Protein AF-A0A852TFY5-F1 (afdb_monomer_lite)

Secondary structure (DSSP, 8-state):
----EEE--TTT--S-EEESSSPPSS-GGGHHHHHHHHHHHT-TTSPPB-SSSHHHHHHHHHHHHHH--B-TTT-PBPB---TTS--SS-HHHHHHHBEEEEESSTTS-B-TTTEEEEEHHHHHHHHHS-HHHHHHHHHHHHHHHHHTS-HHHHHHHHHHHHHHHHHHHHTTT---HHHHHHHHHHHSPP-

Radius of gyration: 20.11 Å; chains: 1; bounding box: 60×42×49 Å

pLDDT: mean 74.67, std 14.42, range [42.44, 95.81]

Organism: NCBI:txid86668

Structure (mmCIF, N/CA/C/O backbone):
data_AF-A0A852TFY5-F1
#
_entry.id   AF-A0A852TFY5-F1
#
loop_
_atom_site.group_PDB
_atom_site.id
_atom_site.type_symbol
_atom_site.label_atom_id
_atom_site.label_alt_id
_atom_site.label_comp_id
_atom_site.label_asym_id
_atom_site.label_entity_id
_atom_site.label_seq_id
_atom_site.pdbx_PDB_ins_code
_atom_site.Cartn_x
_atom_site.Cartn_y
_atom_site.Cartn_z
_atom_site.occupancy
_atom_site.B_iso_or_equiv
_atom_site.auth_seq_id
_atom_site.auth_comp_id
_atom_site.auth_asym_id
_atom_site.auth_atom_id
_atom_site.pdbx_PDB_model_num
ATOM 1 N N . MET A 1 1 ? 32.090 -3.382 -24.408 1.00 50.56 1 MET A N 1
ATOM 2 C CA . MET A 1 1 ? 30.770 -2.741 -24.595 1.00 50.56 1 MET A CA 1
ATOM 3 C C . MET A 1 1 ? 29.680 -3.735 -24.226 1.00 50.56 1 MET A C 1
ATOM 5 O O . MET A 1 1 ? 29.530 -4.743 -24.907 1.00 50.56 1 MET A O 1
ATOM 9 N N . SER A 1 2 ? 28.971 -3.510 -23.123 1.00 56.91 2 SER A N 1
ATOM 10 C CA . SER A 1 2 ? 27.774 -4.278 -22.757 1.00 56.91 2 SER A CA 1
ATOM 11 C C . SER A 1 2 ? 26.614 -3.880 -23.680 1.00 56.91 2 SER A C 1
ATOM 13 O O . SER A 1 2 ? 26.376 -2.697 -23.900 1.00 56.91 2 SER A O 1
ATOM 15 N N . LYS A 1 3 ? 25.912 -4.861 -24.266 1.00 59.97 3 LYS A N 1
ATOM 16 C CA . LYS A 1 3 ? 24.740 -4.605 -25.120 1.00 59.97 3 LYS A CA 1
ATOM 17 C C . LYS A 1 3 ? 23.562 -4.183 -24.243 1.00 59.97 3 LYS A C 1
ATOM 19 O O . LYS A 1 3 ? 23.054 -5.018 -23.494 1.00 59.97 3 LYS A O 1
ATOM 24 N N . ILE A 1 4 ? 23.127 -2.930 -24.367 1.00 63.47 4 ILE A N 1
ATOM 25 C CA . ILE A 1 4 ? 21.859 -2.469 -23.795 1.00 63.47 4 ILE A CA 1
ATOM 26 C C . ILE A 1 4 ? 20.738 -3.226 -24.504 1.00 63.47 4 ILE A C 1
ATOM 28 O O . ILE A 1 4 ? 20.701 -3.310 -25.733 1.00 63.47 4 ILE A O 1
ATOM 32 N N . LYS A 1 5 ? 19.853 -3.836 -23.724 1.00 62.03 5 LYS A N 1
ATOM 33 C CA . LYS A 1 5 ? 18.633 -4.469 -24.223 1.00 62.03 5 LYS A CA 1
ATOM 34 C C . LYS A 1 5 ? 17.446 -3.677 -23.678 1.00 62.03 5 LYS A C 1
ATOM 36 O O . LYS A 1 5 ? 17.480 -3.243 -22.531 1.00 62.03 5 LYS A O 1
ATOM 41 N N . ILE A 1 6 ? 16.424 -3.501 -24.509 1.00 66.62 6 ILE A N 1
ATOM 42 C CA . ILE A 1 6 ? 15.176 -2.820 -24.154 1.00 66.62 6 ILE A CA 1
ATOM 43 C C . ILE A 1 6 ? 14.101 -3.891 -23.964 1.00 66.62 6 ILE A C 1
ATOM 45 O O . ILE A 1 6 ? 13.951 -4.774 -24.812 1.00 66.62 6 ILE A O 1
ATOM 49 N N . ALA A 1 7 ? 13.363 -3.842 -22.856 1.00 70.31 7 ALA A N 1
ATOM 50 C CA . ALA A 1 7 ? 12.216 -4.720 -22.628 1.00 70.31 7 ALA A CA 1
ATOM 51 C C . ALA A 1 7 ? 11.072 -3.988 -21.943 1.00 70.31 7 ALA A C 1
ATOM 53 O O . ALA A 1 7 ? 11.237 -2.952 -21.304 1.00 70.31 7 ALA A O 1
ATOM 54 N N . LYS A 1 8 ? 9.897 -4.607 -22.048 1.00 80.12 8 LYS A N 1
ATOM 55 C CA . LYS A 1 8 ? 8.679 -4.117 -21.419 1.00 80.12 8 LYS A CA 1
ATOM 56 C C . LYS A 1 8 ? 8.708 -4.358 -19.914 1.00 80.12 8 LYS A C 1
ATOM 58 O O . LYS A 1 8 ? 8.943 -5.484 -19.465 1.00 80.12 8 LYS A O 1
ATOM 63 N N . CYS A 1 9 ? 8.386 -3.324 -19.141 1.00 85.38 9 CYS A N 1
ATOM 64 C CA . CYS A 1 9 ? 8.135 -3.449 -17.709 1.00 85.38 9 CYS A CA 1
ATOM 65 C C . CYS A 1 9 ? 6.989 -4.439 -17.475 1.00 85.38 9 CYS A C 1
ATOM 67 O O . CYS A 1 9 ? 5.890 -4.244 -17.983 1.00 85.38 9 CYS A O 1
ATOM 69 N N . ARG A 1 10 ? 7.185 -5.480 -16.661 1.00 86.56 10 ARG A N 1
ATOM 70 C CA . ARG A 1 10 ? 6.114 -6.458 -16.414 1.00 86.56 10 ARG A CA 1
ATOM 71 C C . ARG A 1 10 ? 5.045 -5.937 -15.461 1.00 86.56 10 ARG A C 1
ATOM 73 O O . ARG A 1 10 ? 4.049 -6.623 -15.290 1.00 86.56 10 ARG A O 1
ATOM 80 N N . ILE A 1 11 ? 5.218 -4.773 -14.839 1.00 88.75 11 ILE A N 1
ATOM 81 C CA . ILE A 1 11 ? 4.217 -4.171 -13.949 1.00 88.75 11 ILE A CA 1
ATOM 82 C C . ILE A 1 11 ? 3.317 -3.212 -14.736 1.00 88.75 11 ILE A C 1
ATOM 84 O O . ILE A 1 11 ? 2.121 -3.454 -14.810 1.00 88.75 11 ILE A O 1
ATOM 88 N N . CYS A 1 12 ? 3.880 -2.183 -15.376 1.00 88.00 12 CYS A N 1
ATOM 89 C CA . CYS A 1 12 ? 3.108 -1.167 -16.105 1.00 88.00 12 CYS A CA 1
ATOM 90 C C . CYS A 1 12 ? 3.064 -1.350 -17.631 1.00 88.00 12 CYS A C 1
ATOM 92 O O . CYS A 1 12 ? 2.452 -0.540 -18.314 1.00 88.00 12 CYS A O 1
ATOM 94 N N . ASN A 1 13 ? 3.725 -2.372 -18.187 1.00 84.56 13 ASN A N 1
ATOM 95 C CA . ASN A 1 13 ? 3.843 -2.619 -19.632 1.00 84.56 13 ASN A CA 1
ATOM 96 C C . ASN A 1 13 ? 4.503 -1.490 -20.455 1.00 84.56 13 ASN A C 1
ATOM 98 O O . ASN A 1 13 ? 4.484 -1.564 -21.683 1.00 84.56 13 ASN A O 1
ATOM 102 N N . ALA A 1 14 ? 5.133 -0.494 -19.819 1.00 81.38 14 ALA A N 1
ATOM 103 C CA . ALA A 1 14 ? 5.918 0.532 -20.512 1.00 81.38 14 ALA A CA 1
ATOM 104 C C . ALA A 1 14 ? 7.093 -0.100 -21.283 1.00 81.38 14 ALA A C 1
ATOM 106 O O . ALA A 1 14 ? 7.756 -1.002 -20.760 1.00 81.38 14 ALA A O 1
ATOM 107 N N . ASN A 1 15 ? 7.326 0.352 -22.520 1.00 61.66 15 ASN A N 1
ATOM 108 C CA . ASN A 1 15 ? 8.215 -0.305 -23.487 1.00 61.66 15 ASN A CA 1
ATOM 109 C C . ASN A 1 15 ? 9.696 0.103 -23.384 1.00 61.66 15 ASN A C 1
ATOM 111 O O . ASN A 1 15 ? 10.515 -0.521 -24.050 1.00 61.66 15 ASN A O 1
ATOM 115 N N . ASP A 1 16 ? 10.049 1.066 -22.529 1.00 61.12 16 ASP A N 1
ATOM 116 C CA . ASP A 1 16 ? 11.338 1.773 -22.610 1.00 61.12 16 ASP A CA 1
ATOM 117 C C . ASP A 1 16 ? 12.247 1.520 -21.399 1.00 61.12 16 ASP A C 1
ATOM 119 O O . ASP A 1 16 ? 12.858 2.432 -20.846 1.00 61.12 16 ASP A O 1
ATOM 123 N N . VAL A 1 17 ? 12.324 0.270 -20.928 1.00 62.03 17 VAL A N 1
ATOM 124 C CA . VAL A 1 17 ? 13.243 -0.075 -19.833 1.00 62.03 17 VAL A CA 1
ATOM 125 C C . VAL A 1 17 ? 14.559 -0.565 -20.418 1.00 62.03 17 VAL A C 1
ATOM 127 O O . VAL A 1 17 ? 14.664 -1.713 -20.859 1.00 62.03 17 VAL A O 1
ATOM 130 N N . GLU A 1 18 ? 15.561 0.309 -20.422 1.00 61.81 18 GLU A N 1
ATOM 131 C CA . GLU A 1 18 ? 16.939 -0.035 -20.772 1.00 61.81 18 GLU A CA 1
ATOM 132 C C . GLU A 1 18 ? 17.609 -0.836 -19.647 1.00 61.81 18 GLU A C 1
ATOM 134 O O . GLU A 1 18 ? 17.517 -0.483 -18.470 1.00 61.81 18 GLU A O 1
ATOM 139 N N . TYR A 1 19 ? 18.317 -1.914 -19.994 1.00 64.69 19 TYR A N 1
ATOM 140 C CA . TYR A 1 19 ? 19.109 -2.675 -19.026 1.00 64.69 19 TYR A CA 1
ATOM 141 C C . TYR A 1 19 ? 20.446 -3.168 -19.583 1.00 64.69 19 TYR A C 1
ATOM 143 O O . TYR A 1 19 ? 20.575 -3.566 -20.743 1.00 64.69 19 TYR A O 1
ATOM 151 N N . ILE A 1 20 ? 21.445 -3.177 -18.694 1.00 49.94 20 ILE A N 1
ATOM 152 C CA . ILE A 1 20 ? 22.827 -3.604 -18.964 1.00 49.94 20 ILE A CA 1
ATOM 153 C C . ILE A 1 20 ? 23.020 -5.111 -18.662 1.00 49.94 20 ILE A C 1
ATOM 155 O O . ILE A 1 20 ? 23.896 -5.751 -19.245 1.00 49.94 20 ILE A O 1
ATOM 159 N N . THR A 1 21 ? 22.195 -5.710 -17.786 1.00 50.00 21 THR A N 1
ATOM 160 C CA . THR A 1 21 ? 22.277 -7.124 -17.335 1.00 50.00 21 THR A CA 1
ATOM 161 C C . THR A 1 21 ? 20.913 -7.844 -17.426 1.00 50.00 21 THR A C 1
ATOM 163 O O . THR A 1 21 ? 20.102 -7.455 -18.250 1.00 50.00 21 THR A O 1
ATOM 166 N N . LYS A 1 22 ? 20.639 -8.963 -16.722 1.00 50.31 22 LYS A N 1
ATOM 167 C CA . LYS A 1 22 ? 19.356 -9.713 -16.854 1.00 50.31 22 LYS A CA 1
ATOM 168 C C . LYS A 1 22 ? 18.136 -8.766 -16.752 1.00 50.31 22 LYS A C 1
ATOM 170 O O . LYS A 1 22 ? 18.175 -7.856 -15.930 1.00 50.31 22 LYS A O 1
ATOM 175 N N . PRO A 1 23 ? 17.060 -8.989 -17.537 1.00 53.69 23 PRO A N 1
ATOM 176 C CA . PRO A 1 23 ? 15.919 -8.074 -17.584 1.00 53.69 23 PRO A CA 1
ATOM 177 C C . PRO A 1 23 ? 15.324 -7.888 -16.186 1.00 53.69 23 PRO A C 1
ATOM 179 O O . PRO A 1 23 ? 14.955 -8.871 -15.536 1.00 53.69 23 PRO A O 1
ATOM 182 N N . SER A 1 24 ? 15.236 -6.638 -15.724 1.00 62.00 24 SER A N 1
ATOM 183 C CA . SER A 1 24 ? 14.495 -6.318 -14.508 1.00 62.00 24 SER A CA 1
ATOM 184 C C . SER A 1 24 ? 13.008 -6.606 -14.741 1.00 62.00 24 SER A C 1
ATOM 186 O O . SER A 1 24 ? 12.473 -6.435 -15.838 1.00 62.00 24 SER A O 1
ATOM 188 N N . PHE A 1 25 ? 12.304 -7.069 -13.708 1.00 66.06 25 PHE A N 1
ATOM 189 C CA . PHE A 1 25 ? 10.854 -7.276 -13.789 1.00 66.06 25 PHE A CA 1
ATOM 190 C C . PHE A 1 25 ? 10.084 -5.941 -13.883 1.00 66.06 25 PHE A C 1
ATOM 192 O O . PHE A 1 25 ? 8.906 -5.941 -14.246 1.00 66.06 25 PHE A O 1
ATOM 199 N N . SER A 1 26 ? 10.732 -4.810 -13.579 1.00 75.81 26 SER A N 1
ATOM 200 C CA . SER A 1 26 ? 10.109 -3.497 -13.406 1.00 75.81 26 SER A CA 1
ATOM 201 C C . SER A 1 26 ? 10.986 -2.341 -13.907 1.00 75.81 26 SER A C 1
ATOM 203 O O . SER A 1 26 ? 12.209 -2.389 -13.768 1.00 75.81 26 SER A O 1
ATOM 205 N N . CYS A 1 27 ? 10.358 -1.277 -14.420 1.00 84.44 27 CYS A N 1
ATOM 206 C CA . CYS A 1 27 ? 10.995 0.031 -14.620 1.00 84.44 27 CYS A CA 1
ATOM 207 C C . CYS A 1 27 ? 11.280 0.727 -13.275 1.00 84.44 27 CYS A C 1
ATOM 209 O O . CYS A 1 27 ? 10.740 0.314 -12.244 1.00 84.44 27 CYS A O 1
ATOM 211 N N . ASN A 1 28 ? 12.062 1.813 -13.291 1.00 81.19 28 ASN A N 1
ATOM 212 C CA . ASN A 1 28 ? 12.392 2.600 -12.091 1.00 81.19 28 ASN A CA 1
ATOM 213 C C . ASN A 1 28 ? 11.140 3.074 -11.339 1.00 81.19 28 ASN A C 1
ATOM 215 O O . ASN A 1 28 ? 11.058 2.930 -10.123 1.00 81.19 28 ASN A O 1
ATOM 219 N N . GLU A 1 29 ? 10.109 3.530 -12.053 1.00 84.56 29 GLU A N 1
ATOM 220 C CA . GLU A 1 29 ? 8.854 3.968 -11.430 1.00 84.56 29 GLU A CA 1
ATOM 221 C C . GLU A 1 29 ? 8.094 2.845 -10.716 1.00 84.56 29 GLU A C 1
ATOM 223 O O . GLU A 1 29 ? 7.347 3.104 -9.767 1.00 84.56 29 GLU A O 1
ATOM 228 N N . CYS A 1 30 ? 8.244 1.606 -11.194 1.00 87.81 30 CYS A N 1
ATOM 229 C CA . CYS A 1 30 ? 7.568 0.433 -10.647 1.00 87.81 30 CYS A CA 1
ATOM 230 C C . CYS A 1 30 ? 8.414 -0.323 -9.615 1.00 87.81 30 CYS A C 1
ATOM 232 O O . CYS A 1 30 ? 7.895 -1.209 -8.929 1.00 87.81 30 CYS A O 1
ATOM 234 N N . LEU A 1 31 ? 9.696 0.026 -9.490 1.00 86.12 31 LEU A N 1
ATOM 235 C CA . LEU A 1 31 ? 10.634 -0.608 -8.573 1.00 86.12 31 LEU A CA 1
ATOM 236 C C . LEU A 1 31 ? 10.178 -0.533 -7.103 1.00 86.12 31 LEU A C 1
ATOM 238 O O . LEU A 1 31 ? 10.267 -1.560 -6.428 1.00 86.12 31 LEU A O 1
ATOM 242 N N . PRO A 1 32 ? 9.610 0.583 -6.590 1.00 87.00 32 PRO A N 1
ATOM 243 C CA . PRO A 1 32 ? 9.102 0.621 -5.218 1.00 87.00 32 PRO A CA 1
ATOM 244 C C . PRO A 1 32 ? 8.016 -0.429 -4.940 1.00 87.00 32 PRO A C 1
ATOM 246 O O . PRO A 1 32 ? 8.024 -1.062 -3.883 1.00 87.00 32 PRO A O 1
ATOM 249 N N . TYR A 1 33 ? 7.106 -0.662 -5.892 1.00 91.44 33 TYR A N 1
ATOM 250 C CA . TYR A 1 33 ? 6.030 -1.649 -5.742 1.00 91.44 33 TYR A CA 1
ATOM 251 C C . TYR A 1 33 ? 6.562 -3.079 -5.831 1.00 91.44 33 TYR A C 1
ATOM 253 O O . TYR A 1 33 ? 6.152 -3.933 -5.047 1.00 91.44 33 TYR A O 1
ATOM 261 N N . TRP A 1 34 ? 7.514 -3.331 -6.738 1.00 91.00 34 TRP A N 1
ATOM 262 C CA . TRP A 1 34 ? 8.210 -4.615 -6.822 1.00 91.00 34 TRP A CA 1
ATOM 263 C C . TRP A 1 34 ? 8.932 -4.949 -5.515 1.00 91.00 34 TRP A C 1
ATOM 265 O O . TRP A 1 34 ? 8.698 -6.011 -4.944 1.00 91.00 34 TRP A O 1
ATOM 275 N N . ASN A 1 35 ? 9.752 -4.025 -5.010 1.00 88.38 35 ASN A N 1
ATOM 276 C CA . ASN A 1 35 ? 10.521 -4.224 -3.784 1.00 88.38 35 ASN A CA 1
ATOM 277 C C . ASN A 1 35 ? 9.603 -4.491 -2.587 1.00 88.38 35 ASN A C 1
ATOM 279 O O . ASN A 1 35 ? 9.885 -5.367 -1.769 1.00 88.38 35 ASN A O 1
ATOM 283 N N . ARG A 1 36 ? 8.478 -3.770 -2.492 1.00 89.62 36 ARG A N 1
ATOM 284 C CA . ARG A 1 36 ? 7.499 -3.999 -1.427 1.00 89.62 36 ARG A CA 1
ATOM 285 C C . ARG A 1 36 ? 6.825 -5.367 -1.560 1.00 89.62 36 ARG A C 1
ATOM 287 O O . ARG A 1 36 ? 6.742 -6.078 -0.560 1.00 89.62 36 ARG A O 1
ATOM 294 N N . ALA A 1 37 ? 6.388 -5.749 -2.761 1.00 91.94 37 ALA A N 1
ATOM 295 C CA . ALA A 1 37 ? 5.789 -7.058 -3.015 1.00 91.94 37 ALA A CA 1
ATOM 296 C C . ALA A 1 37 ? 6.756 -8.199 -2.673 1.00 91.94 37 ALA A C 1
ATOM 298 O O . ALA A 1 37 ? 6.379 -9.134 -1.972 1.00 91.94 37 ALA A O 1
ATOM 299 N N . ASP A 1 38 ? 8.009 -8.104 -3.124 1.00 90.31 38 ASP A N 1
ATOM 300 C CA . ASP A 1 38 ? 9.037 -9.121 -2.900 1.00 90.31 38 ASP A CA 1
ATOM 301 C C . ASP A 1 38 ? 9.425 -9.237 -1.420 1.00 90.31 38 ASP A C 1
ATOM 303 O O . ASP A 1 38 ? 9.528 -10.348 -0.897 1.00 90.31 38 ASP A O 1
ATOM 307 N N . SER A 1 39 ? 9.544 -8.104 -0.718 1.00 89.31 39 SER A N 1
ATOM 308 C CA . SER A 1 39 ? 9.795 -8.069 0.727 1.00 89.31 39 SER A CA 1
ATOM 309 C C . SER A 1 39 ? 8.687 -8.762 1.522 1.00 89.31 39 SER A C 1
ATOM 311 O O . SER A 1 39 ? 8.978 -9.520 2.445 1.00 89.31 39 SER A O 1
ATOM 313 N N . ILE A 1 40 ? 7.420 -8.537 1.161 1.00 91.00 40 ILE A N 1
ATOM 314 C CA . ILE A 1 40 ? 6.280 -9.189 1.816 1.00 91.00 40 ILE A CA 1
ATOM 315 C C . ILE A 1 40 ? 6.264 -10.681 1.497 1.00 91.00 40 ILE A C 1
ATOM 317 O O . ILE A 1 40 ? 6.183 -11.495 2.412 1.00 91.00 40 ILE A O 1
ATOM 321 N N . TRP A 1 41 ? 6.394 -11.030 0.217 1.00 90.25 41 TRP A N 1
ATOM 322 C CA . TRP A 1 41 ? 6.349 -12.412 -0.257 1.00 90.25 41 TRP A CA 1
ATOM 323 C C . TRP A 1 41 ? 7.452 -13.280 0.350 1.00 90.25 41 TRP A C 1
ATOM 325 O O . TRP A 1 41 ? 7.246 -14.457 0.629 1.00 90.25 41 TRP A O 1
ATOM 335 N N . SER A 1 42 ? 8.642 -12.712 0.533 1.00 88.00 42 SER A N 1
ATOM 336 C CA . SER A 1 42 ? 9.811 -13.441 1.031 1.00 88.00 42 SER A CA 1
ATOM 337 C C . SER A 1 42 ? 9.869 -13.516 2.561 1.00 88.00 42 SER A C 1
ATOM 339 O O . SER A 1 42 ? 10.722 -14.214 3.114 1.00 88.00 42 SER A O 1
ATOM 341 N N . ASN A 1 43 ? 8.985 -12.811 3.272 1.00 85.50 43 ASN A N 1
ATOM 342 C CA . ASN A 1 43 ? 9.003 -12.764 4.727 1.00 85.50 43 ASN A CA 1
ATOM 343 C C . ASN A 1 43 ? 8.184 -13.907 5.341 1.00 85.50 43 ASN A C 1
ATOM 345 O O . ASN A 1 43 ? 6.964 -13.830 5.431 1.00 85.50 43 ASN A O 1
ATOM 349 N N . LYS A 1 44 ? 8.883 -14.918 5.873 1.00 74.38 44 LYS A N 1
ATOM 350 C CA . LYS A 1 44 ? 8.284 -16.084 6.553 1.00 74.38 44 LYS A CA 1
ATOM 351 C C . LYS A 1 44 ? 7.428 -15.749 7.784 1.00 74.38 44 LYS A C 1
ATOM 353 O O . LYS A 1 44 ? 6.686 -16.608 8.239 1.00 74.38 44 LYS A O 1
ATOM 358 N N . ARG A 1 45 ? 7.571 -14.552 8.369 1.00 69.06 45 ARG A N 1
ATOM 359 C CA . ARG A 1 45 ? 6.777 -14.101 9.528 1.00 69.06 45 ARG A CA 1
ATOM 360 C C . ARG A 1 45 ? 5.474 -13.404 9.129 1.00 69.06 45 ARG A C 1
ATOM 362 O O . ARG A 1 45 ? 4.693 -13.055 10.008 1.00 69.06 45 ARG A O 1
ATOM 369 N N . ARG A 1 46 ? 5.254 -13.124 7.841 1.00 68.62 46 ARG A N 1
ATOM 370 C CA . ARG A 1 46 ? 3.997 -12.540 7.353 1.00 68.62 46 ARG A CA 1
ATOM 371 C C . ARG A 1 46 ? 3.041 -13.660 6.937 1.00 68.62 46 ARG A C 1
ATOM 373 O O . ARG A 1 46 ? 3.495 -14.719 6.521 1.00 68.62 46 ARG A O 1
ATOM 380 N N . ALA A 1 47 ? 1.735 -13.412 7.070 1.00 64.38 47 ALA A N 1
ATOM 381 C CA . ALA A 1 47 ? 0.703 -14.341 6.612 1.00 64.38 47 ALA A CA 1
ATOM 382 C C . ALA A 1 47 ? 0.800 -14.571 5.096 1.00 64.38 47 ALA A C 1
ATOM 384 O O . ALA A 1 47 ? 1.335 -13.723 4.372 1.00 64.38 47 ALA A O 1
ATOM 385 N N . ASP A 1 48 ? 0.255 -15.701 4.643 1.00 85.44 48 ASP A N 1
ATOM 386 C CA . ASP A 1 48 ? 0.350 -16.167 3.261 1.00 85.44 48 ASP A CA 1
ATOM 387 C C . ASP A 1 48 ? -0.078 -15.104 2.237 1.00 85.44 48 ASP A C 1
ATOM 389 O O . ASP A 1 48 ? -0.972 -14.283 2.466 1.00 85.44 48 ASP A O 1
ATOM 393 N N . VAL A 1 49 ? 0.583 -15.124 1.080 1.00 89.25 49 VAL A N 1
ATOM 394 C CA . VAL A 1 49 ? 0.290 -14.248 -0.057 1.00 89.25 49 VAL A CA 1
ATOM 395 C C . VAL A 1 49 ? -0.340 -15.088 -1.161 1.00 89.25 49 VAL A C 1
ATOM 397 O O . VAL A 1 49 ? 0.339 -15.895 -1.793 1.00 89.25 49 VAL A O 1
ATOM 400 N N . PHE A 1 50 ? -1.631 -14.881 -1.426 1.00 91.19 50 PHE A N 1
ATOM 401 C CA . PHE A 1 50 ? -2.381 -15.639 -2.431 1.00 91.19 50 PHE A CA 1
ATOM 402 C C . PHE A 1 50 ? -2.586 -14.816 -3.704 1.00 91.19 50 PHE A C 1
ATOM 404 O O . PHE A 1 50 ? -3.684 -14.378 -4.042 1.00 91.19 50 PHE A O 1
ATOM 411 N N . PHE A 1 51 ? -1.489 -14.628 -4.431 1.00 90.88 51 PHE A N 1
ATOM 412 C CA . PHE A 1 51 ? -1.481 -14.108 -5.798 1.00 90.88 51 PHE A CA 1
ATOM 413 C C . PHE A 1 51 ? -0.821 -15.140 -6.718 1.00 90.88 51 PHE A C 1
ATOM 415 O O . PHE A 1 51 ? 0.003 -15.936 -6.281 1.00 90.88 51 PHE A O 1
ATOM 422 N N . ILE A 1 52 ? -1.131 -15.112 -8.017 1.00 87.94 52 ILE A N 1
ATOM 423 C CA . ILE A 1 52 ? -0.583 -16.089 -8.980 1.00 87.94 52 ILE A CA 1
ATOM 424 C C . ILE A 1 52 ? 0.949 -15.971 -9.097 1.00 87.94 52 ILE A C 1
ATOM 426 O O . ILE A 1 52 ? 1.652 -16.957 -9.288 1.00 87.94 52 ILE A O 1
ATOM 430 N N . HIS A 1 53 ? 1.483 -14.748 -9.023 1.00 88.44 53 HIS A N 1
ATOM 431 C CA . HIS A 1 53 ? 2.919 -14.481 -9.138 1.00 88.44 53 HIS A CA 1
ATOM 432 C C . HIS A 1 53 ? 3.277 -13.175 -8.415 1.00 88.44 53 HIS A C 1
ATOM 434 O O . HIS A 1 53 ? 2.443 -12.270 -8.351 1.00 88.44 53 HIS A O 1
ATOM 440 N N . ARG A 1 54 ? 4.534 -13.011 -7.973 1.00 89.62 54 ARG A N 1
ATOM 441 C CA . ARG A 1 54 ? 5.038 -11.762 -7.349 1.00 89.62 54 ARG A CA 1
ATOM 442 C C . ARG A 1 54 ? 4.747 -10.513 -8.181 1.00 89.62 54 ARG A C 1
ATOM 444 O O . ARG A 1 54 ? 4.403 -9.467 -7.649 1.00 89.62 54 ARG A O 1
ATOM 451 N N . VAL A 1 55 ? 4.829 -10.649 -9.504 1.00 90.62 55 VAL A N 1
ATOM 452 C CA . VAL A 1 55 ? 4.496 -9.576 -10.459 1.00 90.62 55 VAL A CA 1
ATOM 453 C C . VAL A 1 55 ? 3.020 -9.177 -10.372 1.00 90.62 55 VAL A C 1
ATOM 455 O O . VAL A 1 55 ? 2.731 -7.989 -10.411 1.00 90.62 55 VAL A O 1
ATOM 458 N N . HIS A 1 56 ? 2.093 -10.130 -10.221 1.00 92.56 56 HIS A N 1
ATOM 459 C CA . HIS A 1 56 ? 0.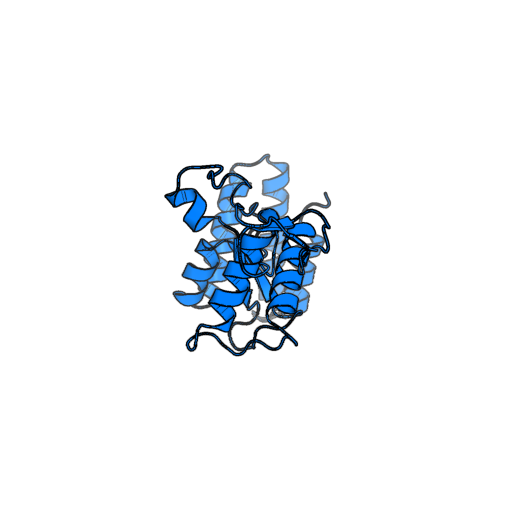669 -9.816 -10.055 1.00 92.56 56 HIS A CA 1
ATOM 460 C C . HIS A 1 56 ? 0.413 -9.076 -8.743 1.00 92.56 56 HIS A C 1
ATOM 462 O O . HIS A 1 56 ? -0.363 -8.128 -8.726 1.00 92.56 56 HIS A O 1
ATOM 468 N N . PHE A 1 57 ? 1.118 -9.444 -7.670 1.00 94.31 57 PHE A N 1
ATOM 469 C CA . PHE A 1 57 ? 1.017 -8.714 -6.409 1.00 94.31 57 PHE A CA 1
ATOM 470 C C . PHE A 1 57 ? 1.570 -7.286 -6.524 1.00 94.31 57 PHE A C 1
ATOM 472 O O . PHE A 1 57 ? 0.921 -6.336 -6.102 1.00 94.31 57 PHE A O 1
ATOM 479 N N . ALA A 1 58 ? 2.723 -7.108 -7.175 1.00 93.69 58 ALA A N 1
ATOM 480 C CA . ALA A 1 58 ? 3.288 -5.782 -7.420 1.00 93.69 58 ALA A CA 1
ATOM 481 C C . ALA A 1 58 ? 2.394 -4.904 -8.320 1.00 93.69 58 ALA A C 1
ATOM 483 O O . ALA A 1 58 ? 2.271 -3.708 -8.064 1.00 93.69 58 ALA A O 1
ATOM 484 N N . ARG A 1 59 ? 1.746 -5.489 -9.343 1.00 94.25 59 ARG A N 1
ATOM 485 C CA . ARG A 1 59 ? 0.725 -4.809 -10.163 1.00 94.25 59 ARG A CA 1
ATOM 486 C C . ARG A 1 59 ? -0.442 -4.341 -9.312 1.00 94.25 59 ARG A C 1
ATOM 488 O O . ARG A 1 59 ? -0.758 -3.162 -9.345 1.00 94.25 59 ARG A O 1
ATOM 495 N N . HIS A 1 60 ? -0.990 -5.229 -8.489 1.00 95.81 60 HIS A N 1
ATOM 496 C CA . HIS A 1 60 ? -2.098 -4.895 -7.606 1.00 95.81 60 HIS A CA 1
ATOM 497 C C . HIS A 1 60 ? -1.748 -3.754 -6.634 1.00 95.81 60 HIS A C 1
ATOM 499 O O . HIS A 1 60 ? -2.521 -2.817 -6.479 1.00 95.81 60 HIS A O 1
ATOM 505 N N . ILE A 1 61 ? -0.551 -3.766 -6.035 1.00 95.12 61 ILE A N 1
ATOM 506 C CA . ILE A 1 61 ? -0.088 -2.665 -5.172 1.00 95.12 61 ILE A CA 1
ATOM 507 C C . ILE A 1 61 ? -0.009 -1.342 -5.950 1.00 95.12 61 ILE A C 1
ATOM 509 O O . ILE A 1 61 ? -0.397 -0.299 -5.424 1.00 95.12 61 ILE A O 1
ATOM 513 N N . LYS A 1 62 ? 0.499 -1.369 -7.190 1.00 93.81 62 LYS A N 1
ATOM 514 C CA . LYS A 1 62 ? 0.543 -0.176 -8.043 1.00 93.81 62 LYS A CA 1
ATOM 515 C C . LYS A 1 62 ? -0.866 0.323 -8.365 1.00 93.81 62 LYS A C 1
ATOM 517 O O . LYS A 1 62 ? -1.104 1.513 -8.240 1.00 93.81 62 LYS A O 1
ATOM 522 N N . GLU A 1 63 ? -1.777 -0.570 -8.740 1.00 95.19 63 GLU A N 1
AT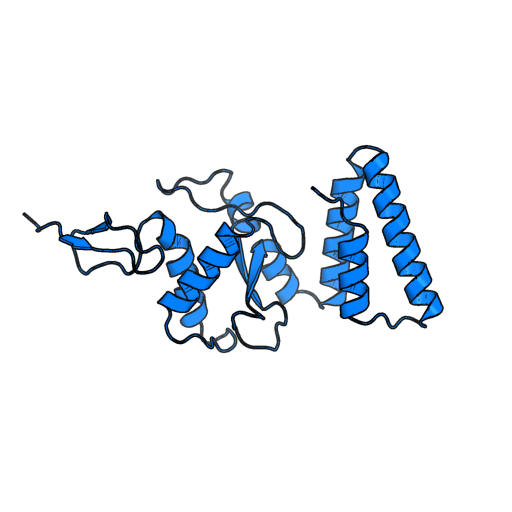OM 523 C CA . GLU A 1 63 ? -3.176 -0.240 -9.040 1.00 95.19 63 GLU A CA 1
ATOM 524 C C . GLU A 1 63 ? -3.865 0.419 -7.842 1.00 95.19 63 GLU A C 1
ATOM 526 O O . GLU A 1 63 ? -4.542 1.429 -8.016 1.00 95.19 63 GLU A O 1
ATOM 531 N N . LEU A 1 64 ? -3.641 -0.092 -6.624 1.00 94.50 64 LEU A N 1
ATOM 532 C CA . LEU A 1 64 ? -4.127 0.554 -5.402 1.00 94.50 64 LEU A CA 1
ATOM 533 C C . LEU A 1 64 ? -3.583 1.983 -5.271 1.00 94.50 64 LEU A C 1
ATOM 535 O O . LEU A 1 64 ? -4.352 2.891 -4.982 1.00 94.50 64 LEU A O 1
ATOM 539 N N . TYR A 1 65 ? -2.284 2.186 -5.516 1.00 93.31 65 TYR A N 1
ATOM 540 C CA . TYR A 1 65 ? -1.633 3.492 -5.352 1.00 93.31 65 TYR A CA 1
ATOM 541 C C . TYR A 1 65 ? -2.053 4.494 -6.424 1.00 93.31 65 TYR A C 1
ATOM 543 O O . TYR A 1 65 ? -2.221 5.674 -6.141 1.00 93.31 65 TYR A O 1
ATOM 551 N N . ASP A 1 66 ? -2.194 4.042 -7.667 1.00 92.31 66 ASP A N 1
ATOM 552 C CA . ASP A 1 66 ? -2.642 4.890 -8.768 1.00 92.31 66 ASP A CA 1
ATOM 553 C C . ASP A 1 66 ? -4.108 5.303 -8.588 1.00 92.31 66 ASP A C 1
ATOM 555 O O . ASP A 1 66 ? -4.461 6.423 -8.949 1.00 92.31 66 ASP A O 1
ATOM 559 N N . LYS A 1 67 ? -4.942 4.409 -8.034 1.00 93.38 67 LYS A N 1
ATOM 560 C CA . LYS A 1 67 ? -6.352 4.682 -7.742 1.00 93.38 67 LYS A CA 1
ATOM 561 C C . LYS A 1 67 ? -6.506 5.693 -6.611 1.00 93.38 67 LYS A C 1
ATOM 563 O O . LYS A 1 67 ? -7.304 6.612 -6.733 1.00 93.38 67 LYS A O 1
ATOM 568 N N . ASP A 1 68 ? -5.781 5.489 -5.517 1.00 89.25 68 ASP A N 1
ATOM 569 C CA . ASP A 1 68 ? -5.857 6.337 -4.336 1.00 89.25 68 ASP A CA 1
ATOM 570 C C . ASP A 1 68 ? -4.495 6.366 -3.634 1.00 89.25 68 ASP A C 1
ATOM 572 O O . ASP A 1 68 ? -3.992 5.364 -3.117 1.00 89.25 68 ASP A O 1
ATOM 576 N N . LYS A 1 69 ? -3.882 7.551 -3.628 1.00 91.00 69 LYS A N 1
ATOM 577 C CA . LYS A 1 69 ? -2.559 7.779 -3.033 1.00 91.00 69 LYS A CA 1
ATOM 578 C C . LYS A 1 69 ? -2.636 8.025 -1.531 1.00 91.00 69 LYS A C 1
ATOM 580 O O . LYS A 1 69 ? -1.617 8.372 -0.935 1.00 91.00 69 LYS A O 1
ATOM 585 N N . THR A 1 70 ? -3.808 7.899 -0.920 1.00 87.62 70 THR A N 1
ATOM 586 C CA . THR A 1 70 ? -4.003 8.169 0.497 1.00 87.62 70 THR A CA 1
ATOM 587 C C . THR A 1 70 ? -3.937 6.905 1.354 1.00 87.62 70 THR A C 1
ATOM 589 O O . THR A 1 70 ? -4.072 5.766 0.905 1.00 87.62 70 THR A O 1
ATOM 592 N N . CYS A 1 71 ? -3.641 7.096 2.636 1.00 87.12 71 CYS A N 1
ATOM 593 C CA . CYS A 1 71 ? -3.678 6.048 3.637 1.00 87.12 71 CYS A CA 1
ATOM 594 C C . CYS A 1 71 ? -5.127 5.632 3.891 1.00 87.12 71 CYS A C 1
ATOM 596 O O . CYS A 1 71 ? -5.918 6.449 4.355 1.00 87.12 71 CYS A O 1
ATOM 598 N N . LYS A 1 72 ? -5.448 4.341 3.747 1.00 86.75 72 LYS A N 1
ATOM 599 C CA . LYS A 1 72 ? -6.808 3.830 3.979 1.00 86.75 72 LYS A CA 1
ATOM 600 C C . LYS A 1 72 ? -7.379 4.151 5.369 1.00 86.75 72 LYS A C 1
ATOM 602 O O . LYS A 1 72 ? -8.592 4.230 5.509 1.00 86.75 72 LYS A O 1
ATOM 607 N N . TYR A 1 73 ? -6.529 4.302 6.389 1.00 81.19 73 TYR A N 1
ATOM 608 C CA . TYR A 1 73 ? -6.972 4.586 7.760 1.00 81.19 73 TYR A CA 1
ATOM 609 C C . TYR A 1 73 ? -7.154 6.073 8.061 1.00 81.19 73 TYR A C 1
ATOM 611 O O . TYR A 1 73 ? -7.936 6.404 8.942 1.00 81.19 73 TYR A O 1
ATOM 619 N N . SER A 1 74 ? -6.413 6.957 7.393 1.00 77.44 74 SER A N 1
ATOM 620 C CA . SER A 1 74 ? -6.316 8.363 7.807 1.00 77.44 74 SER A CA 1
ATOM 621 C C . SER A 1 74 ? -6.537 9.375 6.689 1.00 77.44 74 SER A C 1
ATOM 623 O O . SER A 1 74 ? -6.491 10.567 6.951 1.00 77.44 74 SER A O 1
ATOM 625 N N . GLY A 1 75 ? -6.653 8.945 5.432 1.00 79.25 75 GLY A N 1
ATOM 626 C CA . GLY A 1 75 ? -6.732 9.850 4.282 1.00 79.25 75 GLY A CA 1
ATOM 627 C C . GLY A 1 75 ? -5.444 10.638 3.997 1.00 79.25 75 GLY A C 1
ATOM 628 O O . GLY A 1 75 ? -5.397 11.421 3.055 1.00 79.25 75 GLY A O 1
ATOM 629 N N . PHE A 1 76 ? -4.361 10.427 4.757 1.00 80.19 76 PHE A N 1
ATOM 630 C CA . PHE A 1 76 ? -3.098 11.128 4.513 1.00 80.19 76 PHE A CA 1
ATOM 631 C C . PHE A 1 76 ? -2.469 10.705 3.196 1.00 80.19 76 PHE A C 1
ATOM 633 O O . PHE A 1 76 ? -2.343 9.510 2.929 1.00 80.19 76 PHE A O 1
ATOM 640 N N . MET A 1 77 ? -1.980 11.676 2.430 1.00 84.75 77 MET A N 1
ATOM 641 C CA . MET A 1 77 ? -1.213 11.402 1.223 1.00 84.75 77 MET A CA 1
ATOM 642 C C . MET A 1 77 ? 0.051 10.601 1.555 1.00 84.75 77 MET A C 1
ATOM 644 O O . MET A 1 77 ? 0.828 10.960 2.439 1.00 84.75 77 MET A O 1
ATOM 648 N N . LEU A 1 78 ? 0.248 9.496 0.841 1.00 88.50 78 LEU A N 1
ATOM 649 C CA . LEU A 1 78 ? 1.369 8.591 1.034 1.00 88.50 78 LEU A CA 1
ATOM 650 C C . LEU A 1 78 ? 2.550 9.006 0.167 1.00 88.50 78 LEU A C 1
ATOM 652 O O . LEU A 1 78 ? 2.442 9.110 -1.062 1.00 88.50 78 LEU A O 1
ATOM 656 N N . TYR A 1 79 ? 3.718 9.129 0.793 1.00 85.50 79 TYR A N 1
ATOM 657 C CA . TYR A 1 79 ? 4.935 9.428 0.055 1.00 85.50 79 TYR A CA 1
ATOM 658 C C . TYR A 1 79 ? 5.417 8.218 -0.748 1.00 85.50 79 TYR A C 1
ATOM 660 O O . TYR A 1 79 ? 5.384 7.065 -0.303 1.00 85.50 79 TYR A O 1
ATOM 668 N N . LYS A 1 80 ? 5.923 8.506 -1.942 1.00 82.62 80 LYS A N 1
ATOM 669 C CA . LYS A 1 80 ? 6.657 7.576 -2.795 1.00 82.62 80 LYS A CA 1
ATOM 670 C C . LYS A 1 80 ? 8.025 8.188 -3.086 1.00 82.62 80 LYS A C 1
ATOM 672 O O . LYS A 1 80 ? 8.145 9.404 -3.177 1.00 82.62 80 LYS A O 1
ATOM 677 N N . LEU A 1 81 ? 9.040 7.337 -3.212 1.00 77.94 81 LEU A N 1
ATOM 678 C CA . LEU A 1 81 ? 10.367 7.740 -3.671 1.00 77.94 81 LEU A CA 1
ATOM 679 C C . LEU A 1 81 ? 10.277 8.367 -5.072 1.00 77.94 81 LEU A C 1
ATOM 681 O O . LEU A 1 81 ? 9.585 7.819 -5.941 1.00 77.94 81 LEU A O 1
ATOM 685 N N . ASN A 1 82 ? 11.001 9.461 -5.301 1.00 76.88 82 ASN A N 1
ATOM 686 C CA . ASN A 1 82 ? 11.129 10.037 -6.635 1.00 76.88 82 ASN A CA 1
ATOM 687 C C . ASN A 1 82 ? 11.939 9.109 -7.555 1.00 76.88 82 ASN A C 1
ATOM 689 O O . ASN A 1 82 ? 12.660 8.216 -7.103 1.00 76.88 82 ASN A O 1
ATOM 693 N N . ILE A 1 83 ? 11.807 9.309 -8.869 1.00 73.50 83 ILE A N 1
ATOM 694 C CA . ILE A 1 83 ? 12.446 8.463 -9.895 1.00 73.50 83 ILE A CA 1
ATOM 695 C C . ILE A 1 83 ? 13.977 8.500 -9.790 1.00 73.50 83 ILE A C 1
ATOM 697 O O . ILE A 1 83 ? 14.638 7.497 -10.047 1.00 73.50 83 ILE A O 1
ATOM 701 N N . ASP A 1 84 ? 14.526 9.641 -9.385 1.00 77.12 84 ASP A N 1
ATOM 702 C CA . ASP A 1 84 ? 15.955 9.883 -9.178 1.00 77.12 84 ASP A CA 1
ATOM 703 C C . ASP A 1 84 ? 16.482 9.358 -7.830 1.00 77.12 84 ASP A C 1
ATOM 705 O O . ASP A 1 84 ? 17.667 9.485 -7.531 1.00 77.12 84 ASP A O 1
ATOM 709 N N . GLY A 1 85 ? 15.617 8.755 -7.011 1.00 78.19 85 GLY A N 1
ATOM 710 C CA . GLY A 1 85 ? 15.969 8.259 -5.687 1.00 78.19 85 GLY A CA 1
ATOM 711 C C . GLY A 1 85 ? 15.894 9.301 -4.572 1.00 78.19 85 GLY A C 1
ATOM 712 O O . GLY A 1 85 ? 16.187 8.962 -3.425 1.00 78.19 85 GLY A O 1
ATOM 713 N N . THR A 1 86 ? 15.492 10.540 -4.870 1.00 81.38 86 THR A N 1
ATOM 714 C CA . THR A 1 86 ? 15.354 11.597 -3.861 1.00 81.38 86 THR A CA 1
ATOM 715 C C . THR A 1 86 ? 14.095 11.424 -3.009 1.00 81.38 86 THR A C 1
ATOM 717 O O . THR A 1 86 ? 13.102 10.806 -3.415 1.00 81.38 86 THR A O 1
ATOM 720 N N . LEU A 1 87 ? 14.147 11.969 -1.791 1.00 79.75 87 LEU A N 1
ATOM 721 C CA . LEU A 1 87 ? 13.015 12.002 -0.871 1.00 79.75 87 LEU A CA 1
ATOM 722 C C . LEU A 1 87 ? 12.291 13.345 -0.986 1.00 79.75 87 LEU A C 1
ATOM 724 O O . LEU A 1 87 ? 12.954 14.378 -1.059 1.00 79.75 87 LEU A O 1
ATOM 728 N N . PRO A 1 88 ? 10.950 13.359 -0.936 1.00 78.38 88 PRO A N 1
ATOM 729 C CA . PRO A 1 88 ? 10.183 14.604 -0.967 1.00 78.38 88 PRO A CA 1
ATOM 730 C C . PRO A 1 88 ? 10.286 15.414 0.337 1.00 78.38 88 PRO A C 1
ATOM 732 O O . PRO A 1 88 ? 9.861 16.563 0.380 1.00 78.38 88 PRO A O 1
ATOM 735 N N . ILE A 1 89 ? 10.802 14.808 1.409 1.00 82.56 89 ILE A N 1
ATOM 736 C CA . ILE A 1 89 ? 10.897 15.381 2.754 1.00 82.56 89 ILE A CA 1
ATOM 737 C C . ILE A 1 89 ? 12.055 14.720 3.519 1.00 82.56 89 ILE A C 1
ATOM 739 O O . ILE A 1 89 ? 12.682 13.782 3.021 1.00 82.56 89 ILE A O 1
ATOM 743 N N . GLU A 1 90 ? 12.331 15.181 4.738 1.00 75.56 90 GLU A N 1
ATOM 744 C CA . GLU A 1 90 ? 13.299 14.562 5.643 1.00 75.56 90 GLU A CA 1
ATOM 745 C C . GLU A 1 90 ? 13.046 13.056 5.834 1.00 75.56 90 GLU A C 1
ATOM 747 O O . GLU A 1 90 ? 11.907 12.602 5.974 1.00 75.56 90 GLU A O 1
ATOM 752 N N . GLN A 1 91 ? 14.133 12.277 5.880 1.00 82.06 91 GLN A N 1
ATOM 753 C CA . GLN A 1 91 ? 14.104 10.809 5.884 1.00 82.06 91 GLN A CA 1
ATOM 754 C C . GLN A 1 91 ? 13.191 10.223 6.965 1.00 82.06 91 GLN A C 1
ATOM 756 O O . GLN A 1 91 ? 12.433 9.297 6.688 1.00 82.06 91 GLN A O 1
ATOM 761 N N . TRP A 1 92 ? 13.229 10.766 8.183 1.00 75.06 92 TRP A N 1
ATOM 762 C CA . TRP A 1 92 ? 12.430 10.244 9.290 1.00 75.06 92 TRP A CA 1
ATOM 763 C C . TRP A 1 92 ? 10.924 10.469 9.075 1.00 75.06 92 TRP A C 1
ATOM 765 O O . TRP A 1 92 ? 10.132 9.578 9.376 1.00 75.06 92 TRP A O 1
ATOM 775 N N . ILE A 1 93 ? 10.519 11.602 8.483 1.00 74.19 93 ILE A N 1
ATOM 776 C CA . ILE A 1 93 ? 9.116 11.867 8.121 1.00 74.19 93 ILE A CA 1
ATOM 777 C C . ILE A 1 93 ? 8.707 10.947 6.974 1.00 74.19 93 ILE A C 1
ATOM 779 O O . ILE A 1 93 ? 7.663 10.292 7.029 1.00 74.19 93 ILE A O 1
ATOM 783 N N . TYR A 1 94 ? 9.555 10.844 5.948 1.00 83.69 94 TYR A N 1
ATOM 784 C CA . TYR A 1 94 ? 9.328 9.933 4.834 1.00 83.69 94 TYR A CA 1
ATOM 785 C C . TYR A 1 94 ? 9.132 8.493 5.322 1.00 83.69 94 TYR A C 1
ATOM 787 O O . TYR A 1 94 ? 8.200 7.822 4.894 1.00 83.69 94 TYR A O 1
ATOM 795 N N . ASP A 1 95 ? 9.942 8.006 6.259 1.00 80.38 95 ASP A N 1
ATOM 796 C CA . ASP A 1 95 ? 9.836 6.634 6.756 1.00 80.38 95 ASP A CA 1
ATOM 797 C C . ASP A 1 95 ? 8.532 6.327 7.496 1.00 80.38 95 ASP A C 1
ATOM 799 O O . ASP A 1 95 ? 8.095 5.169 7.489 1.00 80.38 95 ASP A O 1
ATOM 803 N N . LEU A 1 96 ? 7.893 7.338 8.088 1.00 79.12 96 LEU A N 1
ATOM 804 C CA . LEU A 1 96 ? 6.589 7.217 8.741 1.00 79.12 96 LEU A CA 1
ATOM 805 C C . LEU A 1 96 ? 5.438 7.231 7.730 1.00 79.12 96 LEU A C 1
ATOM 807 O O . LEU A 1 96 ? 4.515 6.418 7.839 1.00 79.12 96 LEU A O 1
ATOM 811 N N . PHE A 1 97 ? 5.510 8.112 6.730 1.00 84.12 97 PHE A N 1
ATOM 812 C CA . PHE A 1 97 ? 4.406 8.394 5.805 1.00 84.12 97 PHE A CA 1
ATOM 813 C C . PHE A 1 97 ? 4.573 7.799 4.402 1.00 84.12 97 PHE A C 1
ATOM 815 O O . PHE A 1 97 ? 3.678 7.922 3.565 1.00 84.12 97 PHE A O 1
ATOM 822 N N . LYS A 1 98 ? 5.680 7.102 4.128 1.00 88.06 98 LYS A N 1
ATOM 823 C CA . LYS A 1 98 ? 5.844 6.342 2.887 1.00 88.06 98 LYS A CA 1
ATOM 824 C C . LYS A 1 98 ? 4.757 5.291 2.758 1.00 88.06 98 LYS A C 1
ATOM 826 O O . LYS A 1 98 ? 4.338 4.682 3.753 1.00 88.06 98 LYS A O 1
ATOM 831 N N . PHE A 1 99 ? 4.354 5.026 1.519 1.00 89.50 99 PHE A N 1
ATOM 832 C CA . PHE A 1 99 ? 3.355 4.003 1.268 1.00 89.50 99 PHE A CA 1
ATOM 833 C C . PHE A 1 99 ? 3.825 2.641 1.810 1.00 89.50 99 PHE A C 1
ATOM 835 O O . PHE A 1 99 ? 4.968 2.181 1.653 1.00 89.50 99 PHE A O 1
ATOM 842 N N . SER A 1 100 ? 2.905 1.985 2.492 1.00 90.44 100 SER A N 1
ATOM 843 C CA . SER A 1 100 ? 3.042 0.643 3.017 1.00 90.44 100 SER A CA 1
ATOM 844 C C . SER A 1 100 ? 1.866 -0.185 2.541 1.00 90.44 100 SER A C 1
ATOM 846 O O . SER A 1 100 ? 0.828 0.344 2.148 1.00 90.44 100 SER A O 1
ATOM 848 N N . VAL A 1 101 ? 2.069 -1.495 2.533 1.00 92.19 101 VAL A N 1
ATOM 849 C CA . VAL A 1 101 ? 1.062 -2.462 2.106 1.00 92.19 101 VAL A CA 1
ATOM 850 C C . VAL A 1 101 ? 0.744 -3.326 3.306 1.00 92.19 101 VAL A C 1
ATOM 852 O O . VAL A 1 101 ? 1.644 -3.936 3.895 1.00 92.19 101 VAL A O 1
ATOM 855 N N . GLU A 1 102 ? -0.531 -3.352 3.663 1.00 90.44 102 GLU A N 1
ATOM 856 C CA . GLU A 1 102 ? -1.021 -3.987 4.877 1.00 90.44 102 GLU A CA 1
ATOM 857 C C . GLU A 1 102 ? -2.240 -4.853 4.592 1.00 90.44 102 GLU A C 1
ATOM 859 O O . GLU A 1 102 ? -2.874 -4.737 3.540 1.00 90.44 102 GLU A O 1
ATOM 864 N N . ARG A 1 103 ? -2.535 -5.753 5.530 1.00 90.12 103 ARG A N 1
ATOM 865 C CA . ARG A 1 103 ? -3.765 -6.526 5.516 1.00 90.12 103 ARG A CA 1
ATOM 866 C C . ARG A 1 103 ? -4.845 -5.734 6.234 1.00 90.12 103 ARG A C 1
ATOM 868 O O . ARG A 1 103 ? -4.616 -5.260 7.347 1.00 90.12 103 ARG A O 1
ATOM 875 N N . TYR A 1 104 ? -6.002 -5.560 5.608 1.00 87.25 104 TYR A N 1
ATOM 876 C CA . TYR A 1 104 ? -7.128 -4.888 6.255 1.00 87.25 104 TYR A CA 1
ATOM 877 C C . TYR A 1 104 ? -7.524 -5.658 7.524 1.00 87.25 104 TYR A C 1
ATOM 879 O O . TYR A 1 104 ? -7.439 -5.141 8.641 1.00 87.25 104 TYR A O 1
ATOM 887 N N . ASP A 1 105 ? -7.785 -6.948 7.355 1.00 86.50 105 ASP A N 1
ATOM 888 C CA . ASP A 1 105 ? -7.906 -7.942 8.410 1.00 86.50 105 ASP A CA 1
ATOM 889 C C . ASP A 1 105 ? -6.559 -8.662 8.594 1.00 86.50 105 ASP A C 1
ATOM 891 O O . ASP A 1 105 ? -6.079 -9.354 7.689 1.00 86.50 105 ASP A O 1
ATOM 895 N N . SER A 1 106 ? -5.926 -8.463 9.755 1.00 85.19 106 SER A N 1
ATOM 896 C CA . SER A 1 106 ? -4.586 -8.988 10.046 1.00 85.19 106 SER A CA 1
ATOM 897 C C . SER A 1 106 ? -4.533 -10.513 10.114 1.00 85.19 106 SER A C 1
ATOM 899 O O . SER A 1 106 ? -3.462 -11.068 9.844 1.00 85.19 106 SER A O 1
ATOM 901 N N . ASP A 1 107 ? -5.657 -11.165 10.418 1.00 85.81 107 ASP A N 1
ATOM 902 C CA . ASP A 1 107 ? -5.755 -12.620 10.594 1.00 85.81 107 ASP A CA 1
ATOM 903 C C . ASP A 1 107 ? -5.957 -13.355 9.263 1.00 85.81 107 ASP A C 1
ATOM 905 O O . ASP A 1 107 ? -5.758 -14.565 9.159 1.00 85.81 107 ASP A O 1
ATOM 909 N N . LYS A 1 108 ? -6.323 -12.617 8.213 1.00 90.00 108 LYS A N 1
ATOM 910 C CA . LYS A 1 108 ? -6.483 -13.136 6.853 1.00 90.00 108 LYS A CA 1
ATOM 911 C C . LYS A 1 108 ? -5.192 -12.978 6.047 1.00 90.00 108 LYS A C 1
ATOM 913 O O . LYS A 1 108 ? -4.351 -12.157 6.397 1.00 90.00 108 LYS A O 1
ATOM 918 N N . PRO A 1 109 ? -5.013 -13.735 4.953 1.00 92.75 109 PRO A N 1
ATOM 919 C CA . PRO A 1 109 ? -3.860 -13.612 4.057 1.00 92.75 109 PRO A CA 1
ATOM 920 C C . PRO A 1 109 ? -3.895 -12.332 3.207 1.00 92.75 109 PRO A C 1
ATOM 922 O O . PRO A 1 109 ? -4.914 -11.639 3.123 1.00 92.75 109 PRO A O 1
ATOM 925 N N . TYR A 1 110 ? -2.791 -12.034 2.518 1.00 93.88 110 TYR A N 1
ATOM 926 C CA . TYR A 1 110 ? -2.793 -11.032 1.450 1.00 93.88 110 TYR A CA 1
ATOM 927 C C . TYR A 1 110 ? -3.521 -11.585 0.218 1.00 93.88 110 TYR A C 1
ATOM 929 O O . TYR A 1 110 ? -3.040 -12.499 -0.453 1.00 93.88 110 TYR A O 1
ATOM 937 N N . VAL A 1 111 ? -4.668 -10.983 -0.088 1.00 94.75 111 VAL A N 1
ATOM 938 C CA . VAL A 1 111 ? -5.492 -11.196 -1.291 1.00 94.75 111 VAL A CA 1
ATOM 939 C C . VAL A 1 111 ? -5.995 -9.838 -1.788 1.00 94.75 111 VAL A C 1
ATOM 941 O O . VAL A 1 111 ? -5.990 -8.895 -0.992 1.00 94.75 111 VAL A O 1
ATOM 944 N N . PRO A 1 112 ? -6.464 -9.692 -3.043 1.00 93.88 112 PRO A N 1
ATOM 945 C CA . PRO A 1 112 ? -6.909 -8.396 -3.564 1.00 93.88 112 PRO A CA 1
ATOM 946 C C . PRO A 1 112 ? -7.931 -7.655 -2.686 1.00 93.88 112 PRO A C 1
ATOM 948 O O . PRO A 1 112 ? -7.834 -6.448 -2.523 1.00 93.88 112 PRO A O 1
ATOM 951 N N . GLY A 1 113 ? -8.872 -8.372 -2.061 1.00 92.81 113 GLY A N 1
ATOM 952 C CA . GLY A 1 113 ? -9.883 -7.772 -1.175 1.00 92.81 113 GLY A CA 1
ATOM 953 C C . GLY A 1 113 ? -9.419 -7.495 0.260 1.00 92.81 113 GLY A C 1
ATOM 954 O O . GLY A 1 113 ? -10.135 -6.847 1.011 1.00 92.81 113 GLY A O 1
ATOM 955 N N . ASN A 1 114 ? -8.243 -7.987 0.658 1.00 94.12 114 ASN A N 1
ATOM 956 C CA . ASN A 1 114 ? -7.688 -7.790 2.001 1.00 94.12 114 ASN A CA 1
ATOM 957 C C . ASN A 1 114 ? -6.377 -6.992 1.977 1.00 94.12 114 ASN A C 1
ATOM 959 O O . ASN A 1 114 ? -5.781 -6.767 3.021 1.00 94.12 114 ASN A O 1
ATOM 963 N N . THR A 1 115 ? -5.896 -6.590 0.801 1.00 94.81 115 THR A N 1
ATOM 964 C CA . THR A 1 115 ? -4.662 -5.817 0.640 1.00 94.81 115 THR A CA 1
ATOM 965 C C . THR A 1 115 ? -5.023 -4.347 0.526 1.00 94.81 115 THR A C 1
ATOM 967 O O . THR A 1 115 ? -5.782 -3.960 -0.356 1.00 94.81 115 THR A O 1
ATOM 970 N N . ILE A 1 116 ? -4.461 -3.521 1.401 1.00 93.25 116 ILE A N 1
ATOM 971 C CA . ILE A 1 116 ? -4.709 -2.079 1.421 1.00 93.25 116 ILE A CA 1
ATOM 972 C C . ILE A 1 116 ? -3.401 -1.295 1.449 1.00 93.25 116 ILE A C 1
ATOM 974 O O . ILE A 1 116 ? -2.349 -1.812 1.843 1.00 93.25 116 ILE A O 1
ATOM 978 N N . LEU A 1 117 ? -3.489 -0.021 1.070 1.00 93.25 117 LEU A N 1
ATOM 979 C CA . LEU A 1 117 ? -2.426 0.948 1.289 1.00 93.25 117 LEU A CA 1
ATOM 980 C C . LEU A 1 117 ? -2.614 1.673 2.613 1.00 93.25 117 LEU A C 1
ATOM 982 O O . LEU A 1 117 ? -3.708 2.116 2.960 1.00 93.25 117 LEU A O 1
ATOM 986 N N . CYS A 1 118 ? -1.524 1.823 3.350 1.00 91.69 118 CYS A N 1
ATOM 987 C CA . CYS A 1 118 ? -1.504 2.614 4.569 1.00 91.69 118 CYS A CA 1
ATOM 988 C C . CYS A 1 118 ? -0.153 3.303 4.741 1.00 91.69 118 CYS A C 1
ATOM 990 O O . CYS A 1 118 ? 0.846 2.897 4.141 1.00 91.69 118 CYS A O 1
ATOM 992 N N . ALA A 1 119 ? -0.095 4.317 5.601 1.00 89.12 119 ALA A N 1
ATOM 993 C CA . ALA A 1 119 ? 1.188 4.859 6.026 1.00 89.12 119 ALA A CA 1
ATOM 994 C C . ALA A 1 119 ? 1.915 3.829 6.899 1.00 89.12 119 ALA A C 1
ATOM 996 O O . ALA A 1 119 ? 1.293 3.039 7.621 1.00 89.12 119 ALA A O 1
ATOM 997 N N . ASN A 1 120 ? 3.243 3.821 6.827 1.00 86.69 120 ASN A N 1
ATOM 998 C CA . ASN A 1 120 ? 4.063 2.886 7.589 1.00 86.69 120 ASN A CA 1
ATOM 999 C C . ASN A 1 120 ? 3.850 3.029 9.105 1.00 86.69 120 ASN A C 1
ATOM 1001 O O . ASN A 1 120 ? 3.809 2.020 9.804 1.00 86.69 120 ASN A O 1
ATOM 1005 N N . VAL A 1 121 ? 3.633 4.252 9.596 1.00 82.06 121 VAL A N 1
ATOM 1006 C CA . VAL A 1 121 ? 3.325 4.515 11.008 1.00 82.06 121 VAL A CA 1
ATOM 1007 C C . VAL A 1 121 ? 2.091 3.743 11.486 1.00 82.06 121 VAL A C 1
ATOM 1009 O O . VAL A 1 121 ? 2.160 3.064 12.504 1.00 82.06 121 VAL A O 1
ATOM 1012 N N . PHE A 1 122 ? 1.004 3.714 10.713 1.00 82.44 122 PHE A N 1
ATOM 1013 C CA . PHE A 1 122 ? -0.205 2.976 11.093 1.00 82.44 122 PHE A CA 1
ATOM 1014 C C . PHE A 1 122 ? 0.006 1.464 11.099 1.00 82.44 122 PHE A C 1
ATOM 1016 O O . PHE A 1 122 ? -0.552 0.769 11.940 1.00 82.44 122 PHE A O 1
ATOM 1023 N N . ASN A 1 123 ? 0.855 0.952 10.206 1.00 78.94 123 ASN A N 1
ATOM 1024 C CA . ASN A 1 123 ? 1.248 -0.454 10.226 1.00 78.94 123 ASN A CA 1
ATOM 1025 C C . ASN A 1 123 ? 2.029 -0.795 11.512 1.00 78.94 123 ASN A C 1
ATOM 1027 O O . ASN A 1 123 ? 1.724 -1.769 12.198 1.00 78.94 123 ASN A O 1
ATOM 1031 N N . LEU A 1 124 ? 3.003 0.044 11.883 1.00 77.56 124 LEU A N 1
ATOM 1032 C CA . LEU A 1 124 ? 3.758 -0.118 13.129 1.00 77.56 124 LEU A CA 1
ATOM 1033 C C . LEU A 1 124 ? 2.836 -0.088 14.350 1.00 77.56 124 LEU A C 1
ATOM 1035 O O . LEU A 1 124 ? 2.968 -0.928 15.235 1.00 77.56 124 LEU A O 1
ATOM 1039 N N . MET A 1 125 ? 1.890 0.845 14.383 1.00 76.62 125 MET A N 1
ATOM 1040 C CA . MET A 1 125 ? 0.955 0.986 15.495 1.00 76.62 125 MET A CA 1
ATOM 1041 C C . MET A 1 125 ? -0.016 -0.191 15.589 1.00 76.62 125 MET A C 1
ATOM 1043 O O . MET A 1 125 ? -0.147 -0.773 16.659 1.00 76.62 125 MET A O 1
ATOM 1047 N N . LYS A 1 126 ? -0.629 -0.610 14.474 1.00 72.62 126 LYS A N 1
ATOM 1048 C CA . LYS A 1 126 ? -1.560 -1.750 14.439 1.00 72.62 126 LYS A CA 1
ATOM 1049 C C . LYS A 1 126 ? -0.923 -3.040 14.965 1.00 72.62 126 LYS A C 1
ATOM 1051 O O . LYS A 1 126 ? -1.588 -3.822 15.628 1.00 72.62 126 LYS A O 1
ATOM 1056 N N . ASN A 1 127 ? 0.365 -3.258 14.700 1.00 70.44 127 ASN A N 1
ATOM 1057 C CA . ASN A 1 127 ? 1.072 -4.445 15.192 1.00 70.44 127 ASN A CA 1
ATOM 1058 C C . ASN A 1 127 ? 1.404 -4.391 16.694 1.00 70.44 127 ASN A C 1
ATOM 1060 O O . ASN A 1 127 ? 1.665 -5.434 17.285 1.00 70.44 127 ASN A O 1
ATOM 1064 N N . ASN A 1 128 ? 1.422 -3.203 17.303 1.00 67.25 128 ASN A N 1
ATOM 1065 C CA . ASN A 1 128 ? 1.821 -2.991 18.700 1.00 67.25 128 ASN A CA 1
ATOM 1066 C C . ASN A 1 128 ? 0.657 -2.546 19.599 1.00 67.25 128 ASN A C 1
ATOM 1068 O O . ASN A 1 128 ? 0.870 -2.174 20.751 1.00 67.25 128 ASN A O 1
ATOM 1072 N N . THR A 1 129 ? -0.571 -2.502 19.086 1.00 66.88 129 THR A N 1
ATOM 1073 C CA . THR A 1 129 ? -1.728 -1.954 19.799 1.00 66.88 129 THR A CA 1
ATOM 1074 C C . THR A 1 129 ? -2.969 -2.773 19.467 1.00 66.88 129 THR A C 1
ATOM 1076 O O . THR A 1 129 ? -3.177 -3.147 18.315 1.00 66.88 129 THR A O 1
ATOM 1079 N N . GLU A 1 130 ? -3.812 -3.045 20.465 1.00 69.88 130 GLU A N 1
ATOM 1080 C CA . GLU A 1 130 ? -5.115 -3.677 20.231 1.00 69.88 130 GLU A CA 1
ATOM 1081 C C . GLU A 1 130 ? -5.948 -2.855 19.235 1.00 69.88 130 GLU A C 1
ATOM 1083 O O . GLU A 1 130 ? -5.955 -1.621 19.291 1.00 69.88 130 GLU A O 1
ATOM 1088 N N . LYS A 1 131 ? -6.659 -3.537 18.323 1.00 63.16 131 LYS A N 1
ATOM 1089 C CA . LYS A 1 131 ? -7.367 -2.929 17.178 1.00 63.16 131 LYS A CA 1
ATOM 1090 C C . LYS A 1 131 ? -8.245 -1.738 17.586 1.00 63.16 131 LYS A C 1
ATOM 1092 O O . LYS A 1 131 ? -8.191 -0.699 16.934 1.00 63.16 131 LYS A O 1
ATOM 1097 N N . ASP A 1 132 ? -8.985 -1.856 18.685 1.00 55.09 132 ASP A N 1
ATOM 1098 C CA . ASP A 1 132 ? -9.891 -0.806 19.167 1.00 55.09 132 ASP A CA 1
ATOM 1099 C C . ASP A 1 132 ? -9.143 0.438 19.668 1.00 55.09 132 ASP A C 1
ATOM 1101 O O . ASP A 1 132 ? -9.542 1.570 19.391 1.00 55.09 132 ASP A O 1
ATOM 1105 N N . ASN A 1 133 ? -8.015 0.244 20.355 1.00 60.31 133 ASN A N 1
ATOM 1106 C CA . ASN A 1 133 ? -7.165 1.338 20.826 1.00 60.31 133 ASN A CA 1
ATOM 1107 C C . ASN A 1 133 ? -6.442 2.025 19.661 1.00 60.31 133 ASN A C 1
ATOM 1109 O O . ASN A 1 133 ? -6.310 3.249 19.650 1.00 60.31 133 ASN A O 1
ATOM 1113 N N . PHE A 1 134 ? -6.036 1.254 18.650 1.00 65.56 134 PHE A N 1
ATOM 1114 C CA . PHE A 1 134 ? -5.487 1.790 17.409 1.00 65.56 134 PHE A CA 1
ATOM 1115 C C . PHE A 1 134 ? -6.511 2.672 16.681 1.00 65.56 134 PHE A C 1
ATOM 1117 O O . PHE A 1 134 ? -6.195 3.808 16.335 1.00 65.56 134 PHE A O 1
ATOM 1124 N N . ILE A 1 135 ? -7.749 2.191 16.512 1.00 65.50 135 ILE A N 1
ATOM 1125 C CA . ILE A 1 135 ? -8.832 2.956 15.877 1.00 65.50 135 ILE A CA 1
ATOM 1126 C C . ILE A 1 135 ? -9.101 4.261 16.639 1.00 65.50 135 ILE A C 1
ATOM 1128 O O . ILE A 1 135 ? -9.169 5.317 16.015 1.00 65.50 135 ILE A O 1
ATOM 1132 N N . ARG A 1 136 ? -9.188 4.226 17.977 1.00 62.62 136 ARG A N 1
ATOM 1133 C CA . ARG A 1 136 ? -9.371 5.444 18.792 1.00 62.62 136 ARG A CA 1
ATOM 1134 C C . ARG A 1 136 ? -8.245 6.452 18.597 1.00 62.62 136 ARG A C 1
ATOM 1136 O O . ARG A 1 136 ? -8.508 7.640 18.482 1.00 62.62 136 ARG A O 1
ATOM 1143 N N . LEU A 1 137 ? -7.000 5.989 18.538 1.00 65.56 137 LEU A N 1
ATOM 1144 C CA . LEU A 1 137 ? -5.862 6.880 18.342 1.00 65.56 137 LEU A CA 1
ATOM 1145 C C . LEU A 1 137 ? -5.903 7.541 16.958 1.00 65.56 137 LEU A C 1
ATOM 1147 O O . LEU A 1 137 ? -5.669 8.742 16.860 1.00 65.56 137 LEU A O 1
ATOM 1151 N N . VAL A 1 138 ? -6.262 6.792 15.909 1.00 66.69 138 VAL A N 1
ATOM 1152 C CA . VAL A 1 138 ? -6.474 7.347 14.561 1.00 66.69 138 VAL A CA 1
ATOM 1153 C C . VAL A 1 138 ? -7.575 8.406 14.574 1.00 66.69 138 VAL A C 1
ATOM 1155 O O . VAL A 1 138 ? -7.359 9.489 14.038 1.00 66.69 138 VAL A O 1
ATOM 1158 N N . ILE A 1 139 ? -8.712 8.124 15.219 1.00 64.75 139 ILE A N 1
ATOM 1159 C CA . ILE A 1 139 ? -9.822 9.079 15.356 1.00 64.75 139 ILE A CA 1
ATOM 1160 C C . ILE A 1 139 ? -9.341 10.361 16.034 1.00 64.75 139 ILE A C 1
ATOM 1162 O O . ILE A 1 139 ? -9.503 11.426 15.457 1.00 64.75 139 ILE A O 1
ATOM 1166 N N . ASN A 1 140 ? -8.656 10.269 17.176 1.00 63.59 140 ASN A N 1
ATOM 1167 C CA . ASN A 1 140 ? -8.141 11.447 17.882 1.00 63.59 140 ASN A CA 1
ATOM 1168 C C . ASN A 1 140 ? -7.158 12.269 17.023 1.00 63.59 140 ASN A C 1
ATOM 1170 O O . ASN A 1 140 ? -7.109 13.493 17.121 1.00 63.59 140 ASN A O 1
ATOM 1174 N N . LEU A 1 141 ? -6.351 11.602 16.190 1.00 64.94 141 LEU A N 1
ATOM 1175 C CA . LEU A 1 141 ? -5.415 12.251 15.265 1.00 64.94 141 LEU A CA 1
ATOM 1176 C C . LEU A 1 141 ? -6.158 13.041 14.184 1.00 64.94 141 LEU A C 1
ATOM 1178 O O . LEU A 1 141 ? -5.796 14.183 13.903 1.00 64.94 141 LEU A O 1
ATOM 1182 N N . LEU A 1 142 ? -7.198 12.435 13.609 1.00 63.19 142 LEU A N 1
ATOM 1183 C CA . LEU A 1 142 ? -8.067 13.083 12.631 1.00 63.19 142 LEU A CA 1
ATOM 1184 C C . LEU A 1 142 ? -8.828 14.241 13.283 1.00 63.19 142 LEU A C 1
ATOM 1186 O O . LEU A 1 142 ? -8.776 15.355 12.775 1.00 63.19 142 LEU A O 1
ATOM 1190 N N . GLU A 1 143 ? -9.454 14.021 14.441 1.00 60.94 143 GLU A N 1
ATOM 1191 C CA . GLU A 1 143 ? -10.131 15.063 15.221 1.00 60.94 143 GLU A CA 1
ATOM 1192 C C . GLU A 1 143 ? -9.205 16.248 15.486 1.00 60.94 143 GLU A C 1
ATOM 1194 O O . GL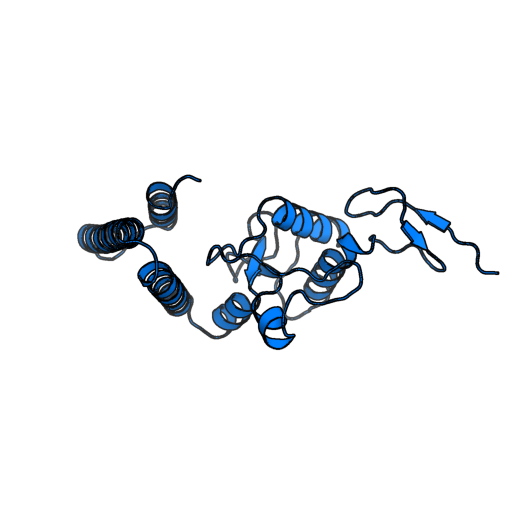U A 1 143 ? -9.594 17.385 15.246 1.00 60.94 143 GLU A O 1
ATOM 1199 N N . HIS A 1 144 ? -7.960 16.008 15.906 1.00 63.34 144 HIS A N 1
ATOM 1200 C CA . HIS A 1 144 ? -7.011 17.091 16.131 1.00 63.34 144 HIS A CA 1
ATOM 1201 C C . HIS A 1 144 ? -6.677 17.842 14.837 1.00 63.34 144 HIS A C 1
ATOM 1203 O O . HIS A 1 144 ? -6.760 19.067 14.806 1.00 63.34 144 HIS A O 1
ATOM 1209 N N . GLN A 1 145 ? -6.362 17.130 13.753 1.00 57.72 145 GLN A N 1
ATOM 1210 C CA . GLN A 1 145 ? -6.052 17.739 12.459 1.00 57.72 145 GLN A CA 1
ATOM 1211 C C . GLN A 1 145 ? -7.204 18.606 11.935 1.00 57.72 145 GLN A C 1
ATOM 1213 O O . GLN A 1 145 ? -6.976 19.700 11.424 1.00 57.72 145 GLN A O 1
ATOM 1218 N N . TYR A 1 146 ? -8.437 18.127 12.072 1.00 56.59 146 TYR A N 1
ATOM 1219 C CA . TYR A 1 146 ? -9.617 18.829 11.586 1.00 56.59 146 TYR A CA 1
ATOM 1220 C C . TYR A 1 146 ? -10.165 19.865 12.575 1.00 56.59 146 TYR A C 1
ATOM 1222 O O . TYR A 1 146 ? -10.819 20.805 12.141 1.00 56.59 14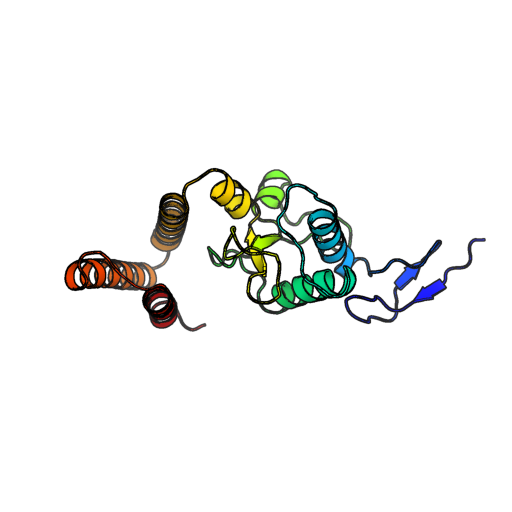6 TYR A O 1
ATOM 1230 N N . SER A 1 147 ? -9.841 19.778 13.870 1.00 52.75 147 SER A N 1
ATOM 1231 C CA . SER A 1 147 ? -10.112 20.842 14.853 1.00 52.75 147 SER A CA 1
ATOM 1232 C C . SER A 1 147 ? -9.289 22.113 14.609 1.00 52.75 147 SER A C 1
ATOM 1234 O O . SER A 1 147 ? -9.611 23.171 15.145 1.00 52.75 147 SER A O 1
ATOM 1236 N N . VAL A 1 148 ? -8.238 22.006 13.789 1.00 49.78 148 VAL A N 1
ATOM 1237 C CA . VAL A 1 148 ? -7.422 23.125 13.294 1.00 49.78 148 VAL A CA 1
ATOM 1238 C C . VAL A 1 148 ? -7.963 23.667 11.951 1.00 49.78 148 VAL A C 1
ATOM 1240 O O . VAL A 1 148 ? -7.501 24.703 11.478 1.00 49.78 148 VAL A O 1
ATOM 1243 N N . GLY A 1 149 ? -8.957 23.009 11.337 1.00 48.91 149 GLY A N 1
ATOM 1244 C CA . GLY A 1 149 ? -9.661 23.470 10.132 1.00 48.91 149 GLY A CA 1
ATOM 1245 C C . GLY A 1 149 ? -10.907 24.319 10.436 1.00 48.91 149 GLY A C 1
ATOM 1246 O O . GLY A 1 149 ? -11.427 24.286 11.547 1.00 48.91 149 GLY A O 1
ATOM 1247 N N . ASP A 1 150 ? -11.367 25.080 9.433 1.00 53.41 150 ASP A N 1
ATOM 1248 C CA . ASP A 1 150 ? -12.577 25.935 9.419 1.00 53.41 150 ASP A CA 1
ATOM 1249 C C . ASP A 1 150 ? -13.784 25.325 10.180 1.00 53.41 150 ASP A C 1
ATOM 1251 O O . ASP A 1 150 ? -14.040 24.120 10.091 1.00 53.41 150 ASP A O 1
ATOM 1255 N N . GLU A 1 151 ? -14.532 26.179 10.904 1.00 55.62 151 GLU A N 1
ATOM 1256 C CA . GLU A 1 151 ? -15.754 25.895 11.685 1.00 55.62 151 GLU A CA 1
ATOM 1257 C C . GLU A 1 151 ? -16.729 24.918 11.009 1.00 55.62 151 GLU A C 1
ATOM 1259 O O . GLU A 1 151 ? -17.336 24.082 11.683 1.00 55.62 151 GLU A O 1
ATOM 1264 N N . ASN A 1 152 ? -16.842 24.959 9.682 1.00 53.22 152 ASN A N 1
ATOM 1265 C CA . ASN A 1 152 ? -17.726 24.076 8.919 1.00 53.22 152 ASN A CA 1
ATOM 1266 C C . ASN A 1 152 ? -17.304 22.592 8.992 1.00 53.22 152 ASN A C 1
ATOM 1268 O O . ASN A 1 152 ? -18.132 21.679 8.970 1.00 53.22 152 ASN A O 1
ATOM 1272 N N . THR A 1 153 ? -16.001 22.339 9.117 1.00 52.16 153 THR A N 1
ATOM 1273 C CA . THR A 1 153 ? -15.430 20.991 9.263 1.00 52.16 153 THR A CA 1
ATOM 1274 C C . THR A 1 153 ? -15.575 20.488 10.696 1.00 52.16 153 THR A C 1
ATOM 1276 O O . THR A 1 153 ? -15.909 19.322 10.914 1.00 52.16 153 THR A O 1
ATOM 1279 N N . LYS A 1 154 ? -15.412 21.384 11.676 1.00 53.50 154 LYS A N 1
ATOM 1280 C CA . LYS A 1 154 ? -15.648 21.095 13.093 1.00 53.50 154 LYS A CA 1
ATOM 1281 C C . LYS A 1 154 ? -17.099 20.665 13.349 1.00 53.50 154 LYS A C 1
ATOM 1283 O O . LYS A 1 154 ? -17.317 19.631 13.973 1.00 53.50 154 LYS A O 1
ATOM 1288 N N . TYR A 1 155 ? -18.072 21.377 12.773 1.00 56.41 155 TYR A N 1
ATOM 1289 C CA . TYR A 1 155 ? -19.498 21.050 12.892 1.00 56.41 155 TYR A CA 1
ATOM 1290 C C . TYR A 1 155 ? -19.847 19.657 12.337 1.00 56.41 155 TYR A C 1
ATOM 1292 O O . TYR A 1 155 ? -20.615 18.908 12.937 1.00 56.41 155 TYR A O 1
ATOM 1300 N N . ARG A 1 156 ? -19.249 19.264 11.204 1.00 57.72 156 ARG A N 1
ATOM 1301 C CA . ARG A 1 156 ? -19.480 17.942 10.592 1.00 57.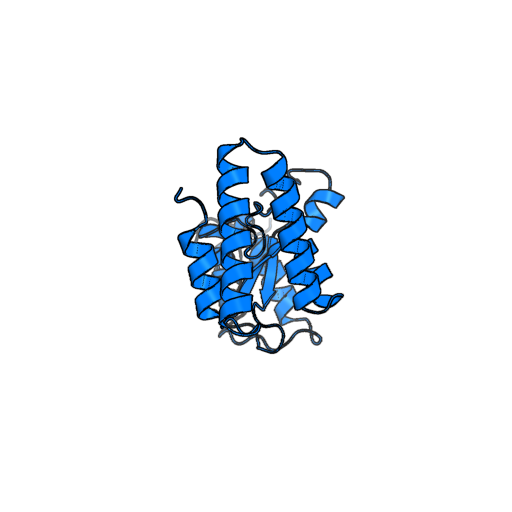72 156 ARG A CA 1
ATOM 1302 C C . ARG A 1 156 ? -18.908 16.792 11.424 1.00 57.72 156 ARG A C 1
ATOM 1304 O O . ARG A 1 156 ? -19.515 15.725 11.478 1.00 57.72 156 ARG A O 1
ATOM 1311 N N . ILE A 1 157 ? -17.777 17.011 12.093 1.00 55.09 157 ILE A N 1
ATOM 1312 C CA . ILE A 1 157 ? -17.169 16.022 12.996 1.00 55.09 157 ILE A CA 1
ATOM 1313 C C . ILE A 1 157 ? -17.973 15.892 14.282 1.00 55.09 157 ILE A C 1
ATOM 1315 O O . ILE A 1 157 ? -18.238 14.773 14.706 1.00 55.09 157 ILE A O 1
ATOM 1319 N N . GLU A 1 158 ? -18.409 17.007 14.868 1.00 61.94 158 GLU A N 1
ATOM 1320 C CA . GLU A 1 158 ? -19.298 16.990 16.033 1.00 61.94 158 GLU A CA 1
ATOM 1321 C C . GLU A 1 158 ? -20.588 16.218 15.708 1.00 61.94 158 GLU A C 1
ATOM 1323 O O . GLU A 1 158 ? -20.937 15.282 16.427 1.00 61.94 158 GLU A O 1
ATOM 1328 N N . ALA A 1 159 ? -21.203 16.477 14.548 1.00 58.62 159 ALA A N 1
ATOM 1329 C CA . ALA A 1 159 ? -22.382 15.745 14.085 1.00 58.62 159 ALA A CA 1
ATOM 1330 C C . ALA A 1 159 ? -22.122 14.241 13.843 1.00 58.62 159 ALA A C 1
ATOM 1332 O O . ALA A 1 159 ? -22.972 13.404 14.159 1.00 58.62 159 ALA A O 1
ATOM 1333 N N . PHE A 1 160 ? -20.957 13.865 13.301 1.00 58.19 160 PHE A N 1
ATOM 1334 C CA . PHE A 1 160 ? -20.577 12.458 13.123 1.00 58.19 160 PHE A CA 1
ATOM 1335 C C . PHE A 1 160 ? -20.361 11.754 14.469 1.00 58.19 160 PHE A C 1
ATOM 1337 O O . PHE A 1 160 ? -20.898 10.666 14.694 1.00 58.19 160 PHE A O 1
ATOM 1344 N N . SER A 1 161 ? -19.616 12.383 15.378 1.00 61.50 161 SER A N 1
ATOM 1345 C CA . SER A 1 161 ? -19.313 11.850 16.705 1.00 61.50 161 SER A CA 1
ATOM 1346 C C . SER A 1 161 ? -20.576 11.680 17.552 1.00 61.50 161 SER A C 1
ATOM 1348 O O . SER A 1 161 ? -20.770 10.611 18.136 1.00 61.50 161 SER A O 1
ATOM 1350 N N . GLU A 1 162 ? -21.486 12.658 17.553 1.00 67.81 162 GLU A N 1
ATOM 1351 C CA . GLU A 1 162 ? -22.788 12.557 18.229 1.00 67.81 162 GLU A CA 1
ATOM 1352 C C . GLU A 1 162 ? -23.630 11.403 17.675 1.00 67.81 162 GLU A C 1
ATOM 1354 O O . GLU A 1 162 ? -24.182 10.606 18.435 1.00 67.81 162 GLU A O 1
ATOM 1359 N N . LYS A 1 163 ? -23.659 11.232 16.350 1.00 63.75 163 LYS A N 1
ATOM 1360 C CA . LYS A 1 163 ? -24.427 10.165 15.696 1.00 63.75 163 LYS A CA 1
ATOM 1361 C C . LYS A 1 163 ? -23.864 8.771 15.982 1.00 63.75 163 LYS A C 1
ATOM 1363 O O . LYS A 1 163 ? -24.628 7.822 16.158 1.00 63.75 163 LYS A O 1
ATOM 1368 N N . VAL A 1 164 ? -22.540 8.631 16.084 1.00 57.44 164 VAL A N 1
ATOM 1369 C CA . VAL A 1 164 ? -21.887 7.378 16.503 1.00 57.44 164 VAL A CA 1
ATOM 1370 C C . VAL A 1 164 ? -22.191 7.057 17.969 1.00 57.44 164 VAL A C 1
ATOM 1372 O O . VAL A 1 164 ? -22.434 5.892 18.293 1.00 57.44 164 VAL A O 1
ATOM 1375 N N . ILE A 1 165 ? -22.193 8.060 18.853 1.00 64.81 165 ILE A N 1
ATOM 1376 C CA . ILE A 1 165 ? -22.542 7.894 20.272 1.00 64.81 165 ILE A CA 1
ATOM 1377 C C . ILE A 1 165 ? -24.005 7.462 20.405 1.00 64.81 165 ILE A C 1
ATOM 1379 O O . ILE A 1 165 ? -24.275 6.422 21.005 1.00 64.81 165 ILE A O 1
ATOM 1383 N N . GLN A 1 166 ? -24.926 8.175 19.756 1.00 65.44 166 GLN A N 1
ATOM 1384 C CA . GLN A 1 166 ? -26.355 7.878 19.795 1.00 65.44 166 GLN A CA 1
ATOM 1385 C C . GLN A 1 166 ? -26.663 6.467 19.270 1.00 65.44 166 GLN A C 1
ATOM 1387 O O . GLN A 1 166 ? -27.374 5.698 19.913 1.00 65.44 166 GLN A O 1
ATOM 1392 N N . LEU A 1 167 ? -26.056 6.062 18.151 1.00 57.06 167 LEU A N 1
ATOM 1393 C CA . LEU A 1 167 ? -26.250 4.715 17.608 1.00 57.06 167 LEU A CA 1
ATOM 1394 C C . LEU A 1 167 ? -25.646 3.618 18.494 1.00 57.06 167 LEU A C 1
ATOM 1396 O O . LEU A 1 167 ? -26.181 2.508 18.554 1.00 57.06 167 LEU A O 1
ATOM 1400 N N . LYS A 1 168 ? -24.549 3.901 19.209 1.00 56.50 168 LYS A N 1
ATOM 1401 C CA . LYS A 1 168 ? -24.023 2.981 20.226 1.00 56.50 168 LYS A CA 1
ATOM 1402 C C . LYS A 1 168 ? -24.977 2.859 21.408 1.00 56.50 168 LYS A C 1
ATOM 1404 O O . LYS A 1 168 ? -25.153 1.750 21.901 1.00 56.50 168 LYS A O 1
ATOM 1409 N N . GLU A 1 169 ? -25.606 3.938 21.849 1.00 68.31 169 GLU A N 1
ATOM 1410 C CA . GLU A 1 169 ? -26.581 3.895 22.942 1.00 68.31 169 GLU A CA 1
ATOM 1411 C C . GLU A 1 169 ? -27.856 3.142 22.533 1.00 68.31 169 GLU A C 1
ATOM 1413 O O . GLU A 1 169 ? -28.265 2.203 23.223 1.00 68.31 169 GLU A O 1
ATOM 1418 N N . GLU A 1 170 ? -28.409 3.443 21.355 1.00 65.88 170 GLU A N 1
ATOM 1419 C CA . GLU A 1 170 ? -29.594 2.779 20.792 1.00 65.88 170 GLU A CA 1
ATOM 1420 C C . GLU A 1 170 ? -29.375 1.274 20.573 1.00 65.88 170 GLU A C 1
ATOM 1422 O O . GLU A 1 170 ? -30.284 0.465 20.778 1.00 65.88 170 GLU A O 1
ATOM 1427 N N . LYS A 1 171 ? -28.151 0.870 20.210 1.00 60.94 171 LYS A N 1
ATOM 1428 C CA . LYS A 1 171 ? -27.799 -0.535 19.944 1.00 60.94 171 LYS A CA 1
ATOM 1429 C C . LYS A 1 171 ? -27.017 -1.218 21.065 1.00 60.94 171 LYS A C 1
ATOM 1431 O O . LYS A 1 171 ? -26.411 -2.268 20.832 1.00 60.94 171 LYS A O 1
ATOM 1436 N N . ARG A 1 172 ? -27.019 -0.660 22.284 1.00 63.09 172 ARG A N 1
ATOM 1437 C CA . ARG A 1 172 ? -26.305 -1.206 23.462 1.00 63.09 172 ARG A CA 1
ATOM 1438 C C . ARG A 1 172 ? -24.839 -1.578 23.167 1.00 63.09 172 ARG A C 1
ATOM 1440 O O . ARG A 1 172 ? -24.353 -2.633 23.571 1.00 63.09 172 ARG A O 1
ATOM 1447 N N . GLY A 1 173 ? -24.146 -0.729 22.419 1.00 58.12 173 GLY A N 1
ATOM 1448 C CA . GLY A 1 173 ? -22.721 -0.831 22.121 1.00 58.12 173 GLY A CA 1
ATOM 1449 C C . GLY A 1 173 ? -22.349 -1.722 20.934 1.00 58.12 173 GLY A C 1
ATOM 1450 O O . GLY A 1 173 ? -21.159 -1.923 20.711 1.00 58.12 173 GLY A O 1
ATOM 1451 N N . LYS A 1 174 ? -23.308 -2.250 20.159 1.00 54.97 174 LYS A N 1
ATOM 1452 C CA . LYS A 1 174 ? -23.018 -3.123 19.007 1.00 54.97 174 LYS A CA 1
ATOM 1453 C C . LYS A 1 174 ? -23.418 -2.477 17.680 1.00 54.97 174 LYS A C 1
ATOM 1455 O O . LYS A 1 174 ? -24.519 -2.694 17.183 1.00 54.97 174 LYS A O 1
ATOM 1460 N N . LEU A 1 175 ? -22.495 -1.710 17.104 1.00 62.50 175 LEU A N 1
ATOM 1461 C CA . LEU A 1 175 ? -22.538 -1.321 15.691 1.00 62.50 175 LEU A CA 1
ATOM 1462 C C . LEU A 1 175 ? -21.863 -2.406 14.850 1.00 62.50 175 LEU A C 1
ATOM 1464 O O . LEU A 1 175 ? -20.797 -2.900 15.218 1.00 62.50 175 LEU A O 1
ATOM 1468 N N . THR A 1 176 ? -22.478 -2.780 13.733 1.00 67.94 176 THR A N 1
ATOM 1469 C CA . THR A 1 176 ? -21.864 -3.710 12.777 1.00 67.94 176 THR A CA 1
ATOM 1470 C C . THR A 1 176 ? -20.874 -2.982 11.862 1.00 67.94 176 THR A C 1
ATOM 1472 O O . THR A 1 176 ? -20.957 -1.767 11.676 1.00 67.94 176 THR A O 1
ATOM 1475 N N . GLU A 1 177 ? -19.928 -3.719 11.272 1.00 50.78 177 GLU A N 1
ATOM 1476 C CA . GLU A 1 177 ? -18.903 -3.143 10.384 1.00 50.78 177 GLU A CA 1
ATOM 1477 C C . GLU A 1 177 ? -19.516 -2.389 9.191 1.00 50.78 177 GLU A C 1
ATOM 1479 O O . GLU A 1 177 ? -19.091 -1.274 8.896 1.00 50.78 177 GLU A O 1
ATOM 1484 N N . ALA A 1 178 ? -20.577 -2.927 8.579 1.00 66.25 178 ALA A N 1
ATOM 1485 C CA . ALA A 1 178 ? -21.275 -2.291 7.457 1.00 66.25 178 ALA A CA 1
ATOM 1486 C C . ALA A 1 178 ? -21.961 -0.965 7.839 1.00 66.25 178 ALA A C 1
ATOM 1488 O O . ALA A 1 178 ? -22.082 -0.055 7.022 1.00 66.25 178 ALA A O 1
ATOM 1489 N N . GLU A 1 179 ? -22.409 -0.835 9.088 1.00 63.28 179 GLU A N 1
ATOM 1490 C CA . GLU A 1 179 ? -23.051 0.387 9.581 1.00 63.28 179 GLU A CA 1
ATOM 1491 C C . GLU A 1 179 ? -22.022 1.475 9.881 1.00 63.28 179 GLU A C 1
ATOM 1493 O O . GLU A 1 179 ? -22.258 2.636 9.554 1.00 63.28 179 GLU A O 1
ATOM 1498 N N . MET A 1 180 ? -20.864 1.099 10.438 1.00 60.41 180 MET A N 1
ATOM 1499 C CA . MET A 1 180 ? -19.727 2.014 10.577 1.00 60.41 180 MET A CA 1
ATOM 1500 C C . MET A 1 180 ? -19.236 2.510 9.215 1.00 60.41 180 MET A C 1
ATOM 1502 O O . MET A 1 180 ? -18.998 3.702 9.049 1.00 60.41 180 MET A O 1
ATOM 1506 N N . GLU A 1 181 ? -19.108 1.615 8.236 1.00 55.84 181 GLU A N 1
ATOM 1507 C CA . GLU A 1 181 ? -18.635 1.952 6.890 1.00 55.84 181 GLU A CA 1
ATOM 1508 C C . GLU A 1 181 ? -19.594 2.912 6.172 1.00 55.84 181 GLU A C 1
ATOM 1510 O O . GLU A 1 181 ? -19.163 3.893 5.562 1.00 55.84 181 GLU A O 1
A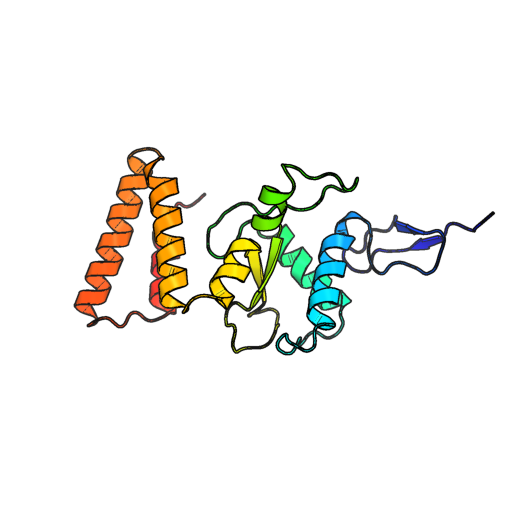TOM 1515 N N . LYS A 1 182 ? -20.903 2.694 6.326 1.00 68.88 182 LYS A N 1
ATOM 1516 C CA . LYS A 1 182 ? -21.929 3.608 5.822 1.00 68.88 182 LYS A CA 1
ATOM 1517 C C . LYS A 1 182 ? -21.882 4.975 6.512 1.00 68.88 182 LYS A C 1
ATOM 1519 O O . LYS A 1 182 ? -21.913 5.991 5.835 1.00 68.88 182 LYS A O 1
ATOM 1524 N N . LEU A 1 183 ? -21.748 5.017 7.839 1.00 63.88 183 LEU A N 1
ATOM 1525 C CA . LEU A 1 183 ? -21.632 6.271 8.598 1.00 63.88 183 LEU A CA 1
ATOM 1526 C C . LEU A 1 183 ? -20.439 7.114 8.152 1.00 63.88 183 LEU A C 1
ATOM 1528 O O . LEU A 1 183 ? -20.571 8.327 8.013 1.00 63.88 183 LEU A O 1
ATOM 1532 N N . ILE A 1 184 ? -19.285 6.481 7.944 1.00 56.97 184 ILE A N 1
ATOM 1533 C CA . ILE A 1 184 ? -18.073 7.164 7.484 1.00 56.97 184 ILE A CA 1
ATOM 1534 C C . ILE A 1 184 ? -18.296 7.729 6.078 1.00 56.97 184 ILE A C 1
ATOM 1536 O O . ILE A 1 184 ? -17.950 8.873 5.812 1.00 56.97 184 ILE A O 1
ATOM 1540 N N . THR A 1 185 ? -18.926 6.952 5.198 1.00 64.94 185 THR A N 1
ATOM 1541 C CA . THR A 1 185 ? -19.171 7.352 3.807 1.00 64.94 185 THR A CA 1
ATOM 1542 C C . THR A 1 185 ? -20.198 8.485 3.705 1.00 64.94 185 THR A C 1
ATOM 1544 O O . THR A 1 185 ? -19.982 9.426 2.957 1.00 64.94 185 THR A O 1
ATOM 1547 N N . ASP A 1 186 ? -21.272 8.442 4.499 1.00 63.41 186 ASP A N 1
ATOM 1548 C CA . ASP A 1 186 ? -22.372 9.418 4.458 1.00 63.41 186 ASP A CA 1
ATOM 1549 C C . ASP A 1 186 ? -22.011 10.792 5.072 1.00 63.41 186 ASP A C 1
ATOM 1551 O O . ASP A 1 186 ? -22.788 11.738 4.945 1.00 63.41 186 ASP A O 1
ATOM 1555 N N . ASN A 1 187 ? -20.895 10.907 5.808 1.00 57.59 187 ASN A N 1
ATOM 1556 C CA . ASN A 1 187 ? -20.549 12.125 6.566 1.00 57.59 187 ASN A CA 1
ATOM 1557 C C . ASN A 1 187 ? -19.144 12.672 6.281 1.00 57.59 187 ASN A C 1
ATOM 1559 O O . ASN A 1 187 ? -18.808 13.756 6.766 1.00 57.59 187 ASN A O 1
ATOM 1563 N N . LEU A 1 188 ? -18.326 11.965 5.498 1.00 54.44 188 LEU A N 1
ATOM 1564 C CA . LEU A 1 188 ? -17.137 12.570 4.909 1.00 54.44 188 LEU A CA 1
ATOM 1565 C C . LEU A 1 188 ? -17.565 13.541 3.793 1.00 54.44 188 LEU A C 1
ATOM 1567 O O . LEU A 1 188 ? -18.586 13.312 3.147 1.00 54.44 188 LEU A O 1
ATOM 1571 N N . PRO A 1 189 ? -16.843 14.655 3.589 1.00 44.56 189 PRO A N 1
ATOM 1572 C CA . PRO A 1 189 ? -17.153 15.573 2.504 1.00 44.56 189 PRO A CA 1
ATOM 1573 C C . PRO A 1 189 ? -17.057 14.847 1.159 1.00 44.56 189 PRO A C 1
ATOM 1575 O O . PRO A 1 189 ? -16.035 14.220 0.880 1.00 44.56 189 PRO A O 1
ATOM 1578 N N . ASP A 1 190 ? -18.103 14.965 0.339 1.00 53.06 190 ASP A N 1
ATOM 1579 C CA . ASP A 1 190 ? -17.972 14.753 -1.102 1.00 53.06 190 ASP A CA 1
ATOM 1580 C C . ASP A 1 190 ? -16.923 15.747 -1.630 1.00 53.06 190 ASP A C 1
ATOM 1582 O O . ASP A 1 190 ? -16.924 16.912 -1.212 1.00 53.06 190 ASP A O 1
ATOM 1586 N N . GLU A 1 191 ? -16.008 15.256 -2.473 1.00 42.44 191 GLU A N 1
ATOM 1587 C CA . GLU A 1 191 ? -14.963 16.054 -3.139 1.00 42.44 191 GLU A CA 1
ATOM 1588 C C . GLU A 1 191 ? -15.510 17.314 -3.829 1.00 42.44 191 GLU A C 1
ATOM 1590 O O . GLU A 1 191 ? -16.564 17.231 -4.505 1.00 42.44 191 GLU A O 1
#

Sequence (191 aa):
MSKIKIAKCRICNANDVEYITKPSFSCNECLPYWNRADSIWSNKRRADVFFIHRVHFARHIKELYDKDKTCKYSGFMLYKLNIDGTLPIEQWIYDLFKFSVERYDSDKPYVPGNTILCANVFNLMKNNTEKDNFIRLVINLLEHQYSVGDENTKYRIEAFSEKVIQLKEEKRGKLTEAEMEKLITDNLPDE

Foldseek 3Di:
DQDWDWAAQLQPRDGGATDRDDDDNHHLVLVVLLVQLCVQCVDPPAADAPDPDSSRSSNLLVVQCVVQQAAPLARHGAFDQDSVRDGPDDPVVNQQRHKHWAFCDRVDHHDSVGIHIHGVNLVVDPVVDDPVVSSVVSLVVNLVVQVPPDPVSNVLNVVLVVVVVVVCVVVVNDDDPVRVVVSCVVRPDDD